Protein AF-G9NEL9-F1 (afdb_monomer_lite)

Organism: Hypocrea atroviridis (strain ATCC 20476 / IMI 206040) (NCBI:txid452589)

Foldseek 3Di:
DDDDPLLVPEDQPQPQQLPDDQDDDDLVLLVVLPPDDPDPLLSVLLVLLVQLCLQCRSRDDPVLSVVLVVCSSVSLSDADPVCLQAVCPRPLVVVCVRHNYLSSLSSSVSSHDPVSCCPHVVPDSVVVNCVRHVDPDRGRPNVSNVVVVVVVVVVVVVVVPPPPPDDDPPPDPDDDDDDDDDDDDDDDDDDDDDDDDDDDDDDPDDPPPDPVVVVVVVVVVVVVVVVVVVVVVVVVVVVVVVVVVVVVVVVVVVVVVVVVVVVVVVVVVVVVVVVPD

Structure (mmCIF, N/CA/C/O backbone):
data_AF-G9NEL9-F1
#
_entry.id   AF-G9NEL9-F1
#
loop_
_atom_site.group_PDB
_atom_site.id
_atom_site.type_symbol
_atom_site.label_atom_id
_atom_site.label_alt_id
_atom_site.label_comp_id
_atom_site.label_asym_id
_atom_site.label_entity_id
_atom_site.label_seq_id
_atom_site.pdbx_PDB_ins_code
_atom_site.Cartn_x
_atom_site.Cartn_y
_atom_site.Cartn_z
_atom_site.occupancy
_atom_site.B_iso_or_equiv
_atom_site.auth_seq_id
_atom_site.auth_comp_id
_atom_site.auth_asym_id
_atom_site.auth_atom_id
_atom_site.pdbx_PDB_model_num
ATOM 1 N N . MET A 1 1 ? 14.865 -26.862 7.547 1.00 40.75 1 MET A N 1
ATOM 2 C CA . MET A 1 1 ? 13.767 -26.702 8.525 1.00 40.75 1 MET A CA 1
ATOM 3 C C . MET A 1 1 ? 12.492 -26.420 7.748 1.00 40.75 1 MET A C 1
ATOM 5 O O . MET A 1 1 ? 12.567 -25.595 6.844 1.00 40.75 1 MET A O 1
ATOM 9 N N . PRO A 1 2 ? 11.377 -27.120 8.009 1.00 35.00 2 PRO A N 1
ATOM 10 C CA . PRO A 1 2 ? 10.112 -26.825 7.343 1.00 35.00 2 PRO A CA 1
ATOM 11 C C . PRO A 1 2 ? 9.584 -25.447 7.791 1.00 35.00 2 PRO A C 1
ATOM 13 O O . PRO A 1 2 ? 9.791 -25.080 8.951 1.00 35.00 2 PRO A O 1
ATOM 16 N N . PRO A 1 3 ? 8.935 -24.671 6.904 1.00 40.66 3 PRO A N 1
ATOM 17 C CA . PRO A 1 3 ? 8.349 -23.387 7.272 1.00 40.66 3 PRO A CA 1
ATOM 18 C C . PRO A 1 3 ? 7.250 -23.585 8.325 1.00 40.66 3 PRO A C 1
ATOM 20 O O . PRO A 1 3 ? 6.421 -24.489 8.222 1.00 40.66 3 PRO A O 1
ATOM 23 N N . SER A 1 4 ? 7.274 -22.746 9.363 1.00 42.91 4 SER A N 1
ATOM 24 C CA . SER A 1 4 ? 6.271 -22.720 10.432 1.00 42.91 4 SER A CA 1
ATOM 25 C C . SER A 1 4 ? 4.866 -22.529 9.849 1.00 42.91 4 SER A C 1
ATOM 27 O O . SER A 1 4 ? 4.658 -21.644 9.022 1.00 42.91 4 SER A O 1
ATOM 29 N N . MET A 1 5 ? 3.878 -23.302 10.315 1.00 41.16 5 MET A N 1
ATOM 30 C CA . MET A 1 5 ? 2.475 -23.185 9.879 1.00 41.16 5 MET A CA 1
ATOM 31 C C . MET A 1 5 ? 1.861 -21.790 10.108 1.00 41.16 5 MET A C 1
ATOM 33 O O . MET A 1 5 ? 0.860 -21.463 9.477 1.00 41.16 5 MET A O 1
ATOM 37 N N . SER A 1 6 ? 2.465 -20.936 10.942 1.00 47.00 6 SER A N 1
ATOM 38 C CA . SER A 1 6 ? 2.057 -19.530 11.089 1.00 47.00 6 SER A CA 1
ATOM 39 C C . SER A 1 6 ? 2.225 -18.705 9.804 1.00 47.00 6 SER A C 1
ATOM 41 O O . SER A 1 6 ? 1.555 -17.689 9.642 1.00 47.00 6 SER A O 1
ATOM 43 N N . MET A 1 7 ? 3.063 -19.154 8.866 1.00 47.22 7 MET A N 1
ATOM 44 C CA . MET A 1 7 ? 3.307 -18.479 7.589 1.00 47.22 7 MET A CA 1
ATOM 45 C C . MET A 1 7 ? 2.134 -18.623 6.599 1.00 47.22 7 MET A C 1
ATOM 47 O O . MET A 1 7 ? 2.006 -17.815 5.689 1.00 47.22 7 MET A O 1
ATOM 51 N N . LEU A 1 8 ? 1.248 -19.611 6.795 1.00 43.72 8 LEU A N 1
ATOM 52 C CA . LEU A 1 8 ? 0.112 -19.902 5.901 1.00 43.72 8 LEU A CA 1
ATOM 53 C C . LEU A 1 8 ? -1.121 -19.009 6.128 1.00 43.72 8 LEU A C 1
ATOM 55 O O . LEU A 1 8 ? -2.075 -19.089 5.359 1.00 43.72 8 LEU A O 1
ATOM 59 N N . MET A 1 9 ? -1.130 -18.187 7.182 1.00 45.19 9 MET A N 1
ATOM 60 C CA . MET A 1 9 ? -2.268 -17.319 7.536 1.00 45.19 9 MET A CA 1
ATOM 61 C C . MET A 1 9 ? -2.053 -15.850 7.158 1.00 45.19 9 MET A C 1
ATOM 63 O O . MET A 1 9 ? -2.999 -15.064 7.203 1.00 45.19 9 MET A O 1
ATOM 67 N N . ALA A 1 10 ? -0.832 -15.463 6.786 1.00 52.94 10 ALA A N 1
ATOM 68 C CA . ALA A 1 10 ? -0.577 -14.123 6.288 1.00 52.94 10 ALA A CA 1
ATOM 69 C C . ALA A 1 10 ? -1.134 -14.020 4.862 1.00 52.94 10 ALA A C 1
ATOM 71 O O . ALA A 1 10 ? -0.677 -14.709 3.951 1.00 52.94 10 ALA A O 1
ATOM 72 N N . SER A 1 11 ? -2.151 -13.176 4.680 1.00 57.22 11 SER A N 1
ATOM 73 C CA . SER A 1 11 ? -2.634 -12.791 3.353 1.00 57.22 11 SER A CA 1
ATOM 74 C C . SER A 1 11 ? -1.446 -12.331 2.508 1.00 57.22 11 SER A C 1
ATOM 76 O O . SER A 1 11 ? -0.699 -11.448 2.937 1.00 57.22 11 SER A O 1
ATOM 78 N N . VAL A 1 12 ? -1.279 -12.921 1.322 1.00 61.72 12 VAL A N 1
ATOM 79 C CA . VAL A 1 12 ? -0.261 -12.518 0.345 1.00 61.72 12 VAL A CA 1
ATOM 80 C C . VAL A 1 12 ? -0.603 -11.100 -0.122 1.00 61.72 12 VAL A C 1
ATOM 82 O O . VAL A 1 12 ? -1.416 -10.902 -1.020 1.00 61.72 12 VAL A O 1
ATOM 85 N N . ASN A 1 13 ? -0.038 -10.105 0.553 1.00 60.75 13 ASN A N 1
ATOM 86 C CA . ASN A 1 13 ? -0.025 -8.702 0.153 1.00 60.75 13 ASN A CA 1
ATOM 87 C C . ASN A 1 13 ? 1.392 -8.354 -0.304 1.00 60.75 13 ASN A C 1
ATOM 89 O O . ASN A 1 13 ? 2.320 -8.883 0.295 1.00 60.75 13 ASN A O 1
ATOM 93 N N . PRO A 1 14 ? 1.590 -7.483 -1.305 1.00 60.94 14 PRO A N 1
ATOM 94 C CA . PRO A 1 14 ? 0.631 -6.523 -1.849 1.00 60.94 14 PRO A CA 1
ATOM 95 C C . PRO A 1 14 ? -0.411 -7.159 -2.791 1.00 60.94 14 PRO A C 1
ATOM 97 O O . PRO A 1 14 ? -0.058 -7.728 -3.821 1.00 60.94 14 PRO A O 1
ATOM 100 N N . CYS A 1 15 ? -1.700 -7.062 -2.438 1.00 65.00 15 CYS A N 1
ATOM 101 C CA . CYS A 1 15 ? -2.825 -7.492 -3.271 1.00 65.00 15 CYS A CA 1
ATOM 102 C C . CYS A 1 15 ? -3.588 -6.244 -3.743 1.00 65.00 15 CYS A C 1
ATOM 104 O O . CYS A 1 15 ? -4.518 -5.792 -3.063 1.00 65.00 15 CYS A O 1
ATOM 106 N N . PRO A 1 16 ? -3.193 -5.638 -4.879 1.00 60.09 16 PRO A N 1
ATOM 107 C CA . PRO A 1 16 ? -3.860 -4.453 -5.391 1.00 60.09 16 PRO A CA 1
ATOM 108 C C . PRO A 1 16 ? -5.306 -4.795 -5.742 1.00 60.09 16 PRO A C 1
ATOM 110 O O . PRO A 1 16 ? -5.580 -5.506 -6.708 1.00 60.09 16 PRO A O 1
ATOM 113 N N . ASN A 1 17 ? -6.246 -4.265 -4.960 1.00 67.56 17 ASN A N 1
ATOM 114 C CA . ASN A 1 17 ? -7.666 -4.348 -5.258 1.00 67.56 17 ASN A CA 1
ATOM 115 C C . ASN A 1 17 ? -8.232 -2.928 -5.383 1.00 67.56 17 ASN A C 1
ATOM 117 O O . ASN A 1 17 ? -8.860 -2.420 -4.449 1.00 67.56 17 ASN A O 1
ATOM 121 N N . PRO A 1 18 ? -8.044 -2.283 -6.551 1.00 62.12 18 PRO A N 1
ATOM 122 C CA . PRO A 1 18 ? -8.442 -0.893 -6.771 1.00 62.12 18 PRO A CA 1
ATOM 123 C C . PRO A 1 18 ? -9.961 -0.671 -6.674 1.00 62.12 18 PRO A C 1
ATOM 125 O O . PRO A 1 18 ? -10.422 0.468 -6.682 1.00 62.12 18 PRO A O 1
ATOM 128 N N . HIS A 1 19 ? -10.755 -1.743 -6.592 1.00 71.19 19 HIS A N 1
ATOM 129 C CA . HIS A 1 19 ? -12.210 -1.680 -6.508 1.00 71.19 19 HIS A CA 1
ATOM 130 C C . HIS A 1 19 ? -12.741 -1.572 -5.075 1.00 71.19 19 HIS A C 1
ATOM 132 O O . HIS A 1 19 ? -13.921 -1.263 -4.899 1.00 71.19 19 HIS A O 1
ATOM 138 N N . ILE A 1 20 ? -11.914 -1.817 -4.054 1.00 78.56 20 ILE A N 1
ATOM 139 C CA . ILE A 1 20 ? -12.312 -1.615 -2.659 1.00 78.56 20 ILE A CA 1
ATOM 140 C C . ILE A 1 20 ? -12.007 -0.158 -2.294 1.00 78.56 20 ILE A C 1
ATOM 142 O O . ILE A 1 20 ? -10.834 0.206 -2.193 1.00 78.56 20 ILE A O 1
ATOM 146 N N . PRO A 1 21 ? -13.024 0.699 -2.086 1.00 84.31 21 PRO A N 1
ATOM 147 C CA . PRO A 1 21 ? -12.766 2.066 -1.663 1.00 84.31 21 PRO A CA 1
ATOM 148 C C . PRO A 1 21 ? -12.116 2.062 -0.271 1.00 84.31 21 PRO A C 1
ATOM 150 O O . PRO A 1 21 ? -12.528 1.258 0.573 1.00 84.31 21 PRO A O 1
ATOM 153 N N . PRO A 1 22 ? -11.153 2.961 0.001 1.00 89.94 22 PRO A N 1
ATOM 154 C CA . PRO A 1 22 ? -10.599 3.120 1.338 1.00 89.94 22 PRO A CA 1
ATOM 155 C C . PRO A 1 22 ? -11.709 3.375 2.362 1.00 89.94 22 PRO A C 1
ATOM 157 O O . PRO A 1 22 ? -12.574 4.234 2.152 1.00 89.94 22 PRO A O 1
ATOM 160 N N . ILE A 1 23 ? -11.684 2.661 3.489 1.00 91.94 23 ILE A N 1
ATOM 161 C CA . ILE A 1 23 ? -12.518 3.014 4.640 1.00 91.94 23 ILE A CA 1
ATOM 162 C C . ILE A 1 23 ? -12.116 4.425 5.077 1.00 91.94 23 ILE A C 1
ATOM 164 O O . ILE A 1 23 ? -10.945 4.690 5.351 1.00 91.94 23 ILE A O 1
ATOM 168 N N . ARG A 1 24 ? -13.085 5.342 5.116 1.00 89.81 24 ARG A N 1
ATOM 169 C CA . ARG A 1 24 ? -12.829 6.716 5.544 1.00 89.81 24 ARG A CA 1
ATOM 170 C C . ARG A 1 24 ? -12.452 6.730 7.018 1.00 89.81 24 ARG A C 1
ATOM 172 O O . ARG A 1 24 ? -13.156 6.154 7.845 1.00 89.81 24 ARG A O 1
ATOM 179 N N . PHE A 1 25 ? -11.342 7.388 7.306 1.00 86.50 25 PHE A N 1
ATOM 180 C CA . PHE A 1 25 ? -10.849 7.612 8.649 1.00 86.50 25 PHE A CA 1
ATOM 181 C C . PHE A 1 25 ? -10.154 8.970 8.651 1.00 86.50 25 PHE A C 1
ATOM 183 O O . PHE A 1 25 ? -9.260 9.206 7.832 1.00 86.50 25 PHE A O 1
ATOM 190 N N . GLU A 1 26 ? -10.630 9.886 9.485 1.00 86.12 26 GLU A N 1
ATOM 191 C CA . GLU A 1 26 ? -10.161 11.266 9.501 1.00 86.12 26 GLU A CA 1
ATOM 192 C C . GLU A 1 26 ? -9.182 11.499 10.647 1.00 86.12 26 GLU A C 1
ATOM 194 O O . GLU A 1 26 ? -9.130 10.761 11.629 1.00 86.12 26 GLU A O 1
ATOM 199 N N . PHE A 1 27 ? -8.386 12.560 10.536 1.00 82.88 27 PHE A N 1
ATOM 200 C CA . PHE A 1 27 ? -7.425 12.904 11.580 1.00 82.88 27 PHE A CA 1
ATOM 201 C C . PHE A 1 27 ? -8.112 13.208 12.921 1.00 82.88 27 PHE A C 1
ATOM 203 O O . PHE A 1 27 ? -7.615 12.822 13.977 1.00 82.88 27 PHE A O 1
ATOM 210 N N . CYS A 1 28 ? -9.304 13.811 12.877 1.00 82.12 28 CYS A N 1
ATOM 211 C CA . CYS A 1 28 ? -10.145 14.043 14.052 1.00 82.12 28 CYS A CA 1
ATOM 212 C C . CYS A 1 28 ? -10.475 12.743 14.808 1.00 82.12 28 CYS A C 1
ATOM 214 O O . CYS A 1 28 ? -10.531 12.751 16.037 1.00 82.12 28 CYS A O 1
ATOM 216 N N . ASP A 1 29 ? -10.628 11.622 14.095 1.00 78.38 29 ASP A N 1
ATOM 217 C CA . ASP A 1 29 ? -10.907 10.317 14.700 1.00 78.38 29 ASP A CA 1
ATOM 218 C C . ASP A 1 29 ? -9.688 9.751 15.442 1.00 78.38 29 ASP A C 1
ATOM 220 O O . ASP A 1 29 ? -9.847 9.015 16.417 1.00 78.38 29 ASP A O 1
ATOM 224 N N . VAL A 1 30 ? -8.470 10.096 15.004 1.00 77.06 30 VAL A N 1
ATOM 225 C CA . VAL A 1 30 ? -7.228 9.737 15.707 1.00 77.06 30 VAL A CA 1
ATOM 226 C C . VAL A 1 30 ? -7.161 10.489 17.035 1.00 77.06 30 VAL A C 1
ATOM 228 O O . VAL A 1 30 ? -7.005 9.875 18.092 1.00 77.06 30 VAL A O 1
ATOM 231 N N . LEU A 1 31 ? -7.351 11.811 16.987 1.00 75.62 31 LEU A N 1
ATOM 232 C CA . LEU A 1 31 ? -7.262 12.686 18.158 1.00 75.62 31 LEU A CA 1
ATOM 233 C C . LEU A 1 31 ? -8.301 12.340 19.231 1.00 75.62 31 LEU A C 1
ATOM 235 O O . LEU A 1 31 ? -7.994 12.396 20.417 1.00 75.62 31 LEU A O 1
ATOM 239 N N . ALA A 1 32 ? -9.503 11.912 18.834 1.00 68.62 32 ALA A N 1
ATOM 240 C CA . ALA A 1 32 ? -10.555 11.507 19.767 1.00 68.62 32 ALA A CA 1
ATOM 241 C C . ALA A 1 32 ? -10.188 10.278 20.624 1.00 68.62 32 ALA A C 1
ATOM 243 O O . ALA A 1 32 ? -10.769 10.072 21.689 1.00 68.62 32 ALA A O 1
ATOM 244 N N . THR A 1 33 ? -9.244 9.449 20.167 1.00 66.12 33 THR A N 1
ATOM 245 C CA . THR A 1 33 ? -8.828 8.220 20.868 1.00 66.12 33 THR A CA 1
ATOM 246 C C . THR A 1 33 ? -7.588 8.395 21.739 1.00 66.12 33 THR A C 1
ATOM 248 O O . THR A 1 33 ? -7.375 7.621 22.673 1.00 66.12 33 THR A O 1
ATOM 251 N N . SER A 1 34 ? -6.787 9.426 21.480 1.00 62.56 34 SER A N 1
ATOM 252 C CA . SER A 1 34 ? -5.561 9.703 22.221 1.00 62.56 34 SER A CA 1
ATOM 253 C C . SER A 1 34 ? -5.868 10.586 23.427 1.00 62.56 34 SER A C 1
ATOM 255 O O . SER A 1 34 ? -5.773 11.805 23.368 1.00 62.56 34 SER A O 1
ATOM 257 N N . SER A 1 35 ? -6.229 9.970 24.555 1.00 56.53 35 SER A N 1
ATOM 258 C CA . SER A 1 35 ? -6.515 10.693 25.803 1.00 56.53 35 SER A CA 1
ATOM 259 C C . SER A 1 35 ? -5.282 11.343 26.450 1.00 56.53 35 SER A C 1
ATOM 261 O O . SER A 1 35 ? -5.421 12.007 27.473 1.00 56.53 35 SER A O 1
ATOM 263 N N . VAL A 1 36 ? -4.073 11.121 25.920 1.00 55.22 36 VAL A N 1
ATOM 264 C CA . VAL A 1 36 ? -2.815 11.607 26.500 1.00 55.22 36 VAL A CA 1
ATOM 265 C C . VAL A 1 36 ? -1.773 11.847 25.399 1.00 55.22 36 VAL A C 1
ATOM 267 O O . VAL A 1 36 ? -1.566 10.980 24.556 1.00 55.22 36 VAL A O 1
ATOM 270 N N . GLN A 1 37 ? -1.068 12.979 25.528 1.00 55.19 37 GLN A N 1
ATOM 271 C CA . GLN A 1 37 ? 0.117 13.479 24.806 1.00 55.19 37 GLN A CA 1
ATOM 272 C C . GLN A 1 37 ? -0.147 14.558 23.744 1.00 55.19 37 GLN A C 1
ATOM 274 O O . GLN A 1 37 ? -0.034 14.327 22.545 1.00 55.19 37 GLN A O 1
ATOM 279 N N . ASP A 1 38 ? -0.341 15.787 24.241 1.00 55.84 38 ASP A N 1
ATOM 280 C CA . ASP A 1 38 ? -0.119 17.077 23.559 1.00 55.84 38 ASP A CA 1
ATOM 281 C C . ASP A 1 38 ? 1.356 17.279 23.129 1.00 55.84 38 ASP A C 1
ATOM 283 O O . ASP A 1 38 ? 1.935 18.354 23.296 1.00 55.84 38 ASP A O 1
ATOM 287 N N . SER A 1 39 ? 2.031 16.242 22.625 1.00 72.94 39 SER A N 1
ATOM 288 C CA . SER A 1 39 ? 3.358 16.406 22.037 1.00 72.94 39 SER A CA 1
ATOM 289 C C . SER A 1 39 ? 3.205 16.614 20.534 1.00 72.94 39 SER A C 1
ATOM 291 O O . SER A 1 39 ? 2.550 15.843 19.832 1.00 72.94 39 SER A O 1
ATOM 293 N N . GLN A 1 40 ? 3.834 17.670 20.020 1.00 83.06 40 GLN A N 1
ATOM 294 C CA . GLN A 1 40 ? 3.910 17.943 18.584 1.00 83.06 40 GLN A CA 1
ATOM 295 C C . GLN A 1 40 ? 4.410 16.715 17.798 1.00 83.06 40 GLN A C 1
ATOM 297 O O . GLN A 1 40 ? 3.957 16.454 16.686 1.00 83.06 40 GLN A O 1
ATOM 302 N N . GLU A 1 41 ? 5.306 15.928 18.397 1.00 84.25 41 GLU A N 1
ATOM 303 C CA . GLU A 1 41 ? 5.834 14.688 17.826 1.00 84.25 41 GLU A CA 1
ATOM 304 C C . GLU A 1 41 ? 4.758 13.612 17.639 1.00 84.25 41 GLU A C 1
ATOM 306 O O . GLU A 1 41 ? 4.719 12.971 16.589 1.00 84.25 41 GLU A O 1
ATOM 311 N N . HIS A 1 42 ? 3.852 13.444 18.606 1.00 84.94 42 HIS A N 1
ATOM 312 C CA . HIS A 1 42 ? 2.759 12.478 18.512 1.00 84.94 42 HIS A CA 1
ATOM 313 C C . HIS A 1 42 ? 1.794 12.840 17.374 1.00 84.94 42 HIS A C 1
ATOM 315 O O . HIS A 1 42 ? 1.401 11.975 16.592 1.00 84.94 42 HIS A O 1
ATOM 321 N N . THR A 1 43 ? 1.477 14.129 17.214 1.00 87.31 43 THR A N 1
ATOM 322 C CA . THR A 1 43 ? 0.675 14.640 16.088 1.00 87.31 43 THR A CA 1
ATOM 323 C C . THR A 1 43 ? 1.348 14.350 14.744 1.00 87.31 43 THR A C 1
ATOM 325 O O . THR A 1 43 ? 0.702 13.853 13.823 1.00 87.31 43 THR A O 1
ATOM 328 N N . ILE A 1 44 ? 2.661 14.581 14.636 1.00 89.50 44 ILE A N 1
ATOM 329 C CA . ILE A 1 44 ? 3.428 14.290 13.414 1.00 89.50 44 ILE A CA 1
ATOM 330 C C . ILE A 1 44 ? 3.402 12.787 13.092 1.00 89.50 44 ILE A C 1
ATOM 332 O O . ILE A 1 44 ? 3.226 12.406 11.933 1.00 89.50 44 ILE A O 1
ATOM 336 N N . GLN A 1 45 ? 3.556 11.923 14.096 1.00 90.25 45 GLN A N 1
ATOM 337 C CA . GLN A 1 45 ? 3.492 10.468 13.926 1.00 90.25 45 GLN A CA 1
ATOM 338 C C . GLN A 1 45 ? 2.090 10.016 13.495 1.00 90.25 45 GLN A C 1
ATOM 340 O O . GLN A 1 45 ? 1.954 9.263 12.531 1.00 90.25 45 GLN A O 1
ATOM 345 N N . ALA A 1 46 ? 1.039 10.543 14.126 1.00 91.19 46 ALA A N 1
ATOM 346 C CA . ALA A 1 46 ? -0.345 10.294 13.733 1.00 91.19 46 ALA A CA 1
ATOM 347 C C . ALA A 1 46 ? -0.598 10.675 12.264 1.00 91.19 46 ALA A C 1
ATOM 349 O O . ALA A 1 46 ? -1.168 9.889 11.502 1.00 91.19 46 ALA A O 1
ATOM 350 N N . GLU A 1 47 ? -0.132 11.854 11.839 1.00 91.88 47 GLU A N 1
ATOM 351 C CA . GLU A 1 47 ? -0.268 12.309 10.455 1.00 91.88 47 GLU A CA 1
ATOM 352 C C . GLU A 1 47 ? 0.465 11.393 9.475 1.00 91.88 47 GLU A C 1
ATOM 354 O O . GLU A 1 47 ? -0.095 11.026 8.441 1.00 91.88 47 GLU A O 1
ATOM 359 N N . ARG A 1 48 ? 1.704 10.995 9.789 1.00 93.12 48 ARG A N 1
ATOM 360 C CA . ARG A 1 48 ? 2.476 10.065 8.951 1.00 93.12 48 ARG A CA 1
ATOM 361 C C . ARG A 1 48 ? 1.757 8.727 8.801 1.00 93.12 48 ARG A C 1
ATOM 363 O O . ARG A 1 48 ? 1.656 8.213 7.689 1.00 93.12 48 ARG A O 1
ATOM 370 N N . ALA A 1 49 ? 1.203 8.195 9.890 1.00 95.12 49 ALA A N 1
ATOM 371 C CA . ALA A 1 49 ? 0.501 6.915 9.886 1.00 95.12 49 ALA A CA 1
ATOM 372 C C . ALA A 1 49 ? -0.778 6.995 9.049 1.00 95.12 49 ALA A C 1
ATOM 374 O O . ALA A 1 49 ? -1.077 6.071 8.289 1.00 95.12 49 ALA A O 1
ATOM 375 N N . LEU A 1 50 ? -1.508 8.108 9.159 1.00 94.62 50 LEU A N 1
ATOM 376 C CA . LEU A 1 50 ? -2.706 8.360 8.370 1.00 94.62 50 LEU A CA 1
ATOM 377 C C . LEU A 1 50 ? -2.379 8.533 6.881 1.00 94.62 50 LEU A C 1
ATOM 379 O O . LEU A 1 50 ? -3.053 7.947 6.038 1.00 94.62 50 LEU A O 1
ATOM 383 N N . ARG A 1 51 ? -1.328 9.284 6.532 1.00 93.88 51 ARG A N 1
ATOM 384 C CA . ARG A 1 51 ? -0.887 9.430 5.133 1.00 93.88 51 ARG A CA 1
ATOM 385 C C . ARG A 1 51 ? -0.473 8.089 4.532 1.00 93.88 51 ARG A C 1
ATOM 387 O O . ARG A 1 51 ? -0.859 7.792 3.408 1.00 93.88 51 ARG A O 1
ATOM 394 N N . ALA A 1 52 ? 0.242 7.256 5.287 1.00 94.81 52 ALA A N 1
ATOM 395 C CA . ALA A 1 52 ? 0.631 5.924 4.832 1.00 94.81 52 ALA A CA 1
ATOM 396 C C . ALA A 1 52 ? -0.569 4.988 4.618 1.00 94.81 52 ALA A C 1
ATOM 398 O O . ALA A 1 52 ? -0.570 4.220 3.657 1.00 94.81 52 ALA A O 1
ATOM 399 N N . TYR A 1 53 ? -1.614 5.092 5.449 1.00 95.44 53 TYR A N 1
ATOM 400 C CA . TYR A 1 53 ? -2.878 4.394 5.206 1.00 95.44 53 TYR A CA 1
ATOM 401 C C . TYR A 1 53 ? -3.469 4.786 3.854 1.00 95.44 53 TYR A C 1
ATOM 403 O O . TYR A 1 53 ? -3.732 3.917 3.027 1.00 95.44 53 TYR A O 1
ATOM 411 N N . TRP A 1 54 ? -3.638 6.087 3.609 1.00 93.44 54 TRP A N 1
ATOM 412 C CA . TRP A 1 54 ? -4.198 6.585 2.353 1.00 93.44 54 TRP A CA 1
ATOM 413 C C . TRP A 1 54 ? -3.366 6.144 1.144 1.00 93.44 54 TRP A C 1
ATOM 415 O O . TRP A 1 54 ? -3.916 5.581 0.199 1.00 93.44 54 TRP A O 1
ATOM 425 N N . ALA A 1 55 ? -2.040 6.254 1.238 1.00 91.75 55 ALA A N 1
ATOM 426 C CA . ALA A 1 55 ? -1.116 5.819 0.196 1.00 91.75 55 ALA A CA 1
ATOM 427 C C . ALA A 1 55 ? -1.233 4.324 -0.150 1.00 91.75 55 ALA A C 1
ATOM 429 O O . ALA A 1 55 ? -0.950 3.936 -1.281 1.00 91.75 55 ALA A O 1
ATOM 430 N N . GLN A 1 56 ? -1.648 3.473 0.794 1.00 92.94 56 GLN A N 1
ATOM 431 C CA . GLN A 1 56 ? -1.676 2.016 0.622 1.00 92.94 56 GLN A CA 1
ATOM 432 C C . GLN A 1 56 ? -3.070 1.390 0.642 1.00 92.94 56 GLN A C 1
ATOM 434 O O . GLN A 1 56 ? -3.190 0.198 0.370 1.00 92.94 56 GLN A O 1
ATOM 439 N N . ALA A 1 57 ? -4.134 2.147 0.906 1.00 91.31 57 ALA A N 1
ATOM 440 C CA . ALA A 1 57 ? -5.474 1.588 1.072 1.00 91.31 57 ALA A CA 1
ATOM 441 C C . ALA A 1 57 ? -5.971 0.821 -0.171 1.00 91.31 57 ALA A C 1
ATOM 443 O O . ALA A 1 57 ? -6.655 -0.192 -0.030 1.00 91.31 57 ALA A O 1
ATOM 444 N N . ALA A 1 58 ? -5.580 1.245 -1.379 1.00 86.50 58 ALA A N 1
ATOM 445 C CA . ALA A 1 58 ? -5.894 0.544 -2.635 1.00 86.50 58 ALA A CA 1
ATOM 446 C C . ALA A 1 58 ? -5.168 -0.810 -2.798 1.00 86.50 58 ALA A C 1
ATOM 448 O O . ALA A 1 58 ? -5.529 -1.620 -3.652 1.00 86.50 58 ALA A O 1
ATOM 449 N N . ASN A 1 59 ? -4.141 -1.048 -1.987 1.00 87.75 59 ASN A N 1
ATOM 450 C CA . ASN A 1 59 ? -3.312 -2.251 -1.960 1.00 87.75 59 ASN A CA 1
ATOM 451 C C . ASN A 1 59 ? -3.529 -3.082 -0.687 1.00 87.75 59 ASN A C 1
ATOM 453 O O . ASN A 1 59 ? -2.692 -3.888 -0.291 1.00 87.75 59 ASN A O 1
ATOM 457 N N . MET A 1 60 ? -4.656 -2.844 -0.023 1.00 89.75 60 MET A N 1
ATOM 458 C CA . MET A 1 60 ? -5.078 -3.533 1.183 1.00 89.75 60 MET A CA 1
ATOM 459 C C . MET A 1 60 ? -6.419 -4.208 0.927 1.00 89.75 60 MET A C 1
ATOM 461 O O . MET A 1 60 ? -7.330 -3.615 0.340 1.00 89.75 60 MET A O 1
ATOM 465 N N . THR A 1 61 ? -6.582 -5.433 1.426 1.00 89.69 61 THR A N 1
ATOM 466 C CA . THR A 1 61 ? -7.914 -6.034 1.504 1.00 89.69 61 THR A CA 1
ATOM 467 C C . THR A 1 61 ? -8.783 -5.260 2.500 1.00 89.69 61 THR A C 1
ATOM 469 O O . THR A 1 61 ? -8.302 -4.470 3.315 1.00 89.69 61 THR A O 1
ATOM 472 N N . LYS A 1 62 ? -10.096 -5.512 2.505 1.00 89.12 62 LYS A N 1
ATOM 473 C CA . LYS A 1 62 ? -10.990 -4.898 3.500 1.00 89.12 62 LYS A CA 1
ATOM 474 C C . LYS A 1 62 ? -10.591 -5.247 4.943 1.00 89.12 62 LYS A C 1
ATOM 476 O O . LYS A 1 62 ? -10.746 -4.409 5.826 1.00 89.12 62 LYS A O 1
ATOM 481 N N . ILE A 1 63 ? -10.077 -6.459 5.169 1.00 91.31 63 ILE A N 1
ATOM 482 C CA . ILE A 1 63 ? -9.602 -6.915 6.484 1.00 91.31 63 ILE A CA 1
ATOM 483 C C . ILE A 1 63 ? -8.341 -6.140 6.876 1.00 91.31 63 ILE A C 1
ATOM 485 O O . ILE A 1 63 ? -8.253 -5.650 7.998 1.00 91.31 63 ILE A O 1
ATOM 489 N N . ASP A 1 64 ? -7.418 -5.942 5.933 1.00 93.12 64 ASP A N 1
ATOM 490 C CA . ASP A 1 64 ? -6.203 -5.156 6.161 1.00 93.12 64 ASP A CA 1
ATOM 491 C C . ASP A 1 64 ? -6.525 -3.692 6.492 1.00 93.12 64 ASP A C 1
ATOM 493 O O . ASP A 1 64 ? -5.988 -3.142 7.452 1.00 93.12 64 ASP A O 1
ATOM 497 N N . GLN A 1 65 ? -7.452 -3.063 5.757 1.00 93.75 65 GLN A N 1
ATOM 498 C CA . GLN A 1 65 ? -7.888 -1.692 6.054 1.00 93.75 65 GLN A CA 1
ATOM 499 C C . GLN A 1 65 ? -8.507 -1.591 7.460 1.00 93.75 65 GLN A C 1
ATOM 501 O O . GLN A 1 65 ? -8.227 -0.648 8.202 1.00 93.75 65 GLN A O 1
ATOM 506 N N . GLN A 1 66 ? -9.321 -2.578 7.859 1.00 94.94 66 GLN A N 1
ATOM 507 C CA . GLN A 1 66 ? -9.892 -2.648 9.209 1.00 94.94 66 GLN A CA 1
ATOM 508 C C . GLN A 1 66 ? -8.814 -2.825 10.282 1.00 94.94 66 GLN A C 1
ATOM 510 O O . GLN A 1 66 ? -8.884 -2.175 11.329 1.00 94.94 66 GLN A O 1
ATOM 515 N N . GLU A 1 67 ? -7.812 -3.670 10.033 1.00 95.31 67 GLU A N 1
ATOM 516 C CA . GLU A 1 67 ? -6.682 -3.840 10.941 1.00 95.31 67 GLU A CA 1
ATOM 517 C C . GLU A 1 67 ? -5.878 -2.541 11.069 1.00 95.31 67 GLU A C 1
ATOM 519 O O . GLU A 1 67 ? -5.608 -2.116 12.191 1.00 95.31 67 GLU A O 1
ATOM 524 N N . TYR A 1 68 ? -5.570 -1.861 9.961 1.00 96.38 68 TYR A N 1
ATOM 525 C CA . TYR A 1 68 ? -4.843 -0.591 9.984 1.00 96.38 68 TYR A CA 1
ATOM 526 C C . TYR A 1 68 ? -5.583 0.473 10.803 1.00 96.38 68 TYR A C 1
ATOM 528 O O . TYR A 1 68 ? -4.999 1.129 11.665 1.00 96.38 68 TYR A O 1
ATOM 536 N N . ILE A 1 69 ? -6.894 0.613 10.593 1.00 95.50 69 ILE A N 1
ATOM 537 C CA . ILE A 1 69 ? -7.720 1.557 11.357 1.00 95.50 69 ILE A CA 1
ATOM 538 C C . ILE A 1 69 ? -7.743 1.191 12.843 1.00 95.50 69 ILE A C 1
ATOM 540 O O . ILE A 1 69 ? -7.691 2.074 13.700 1.00 95.50 69 ILE A O 1
ATOM 544 N N . ARG A 1 70 ? -7.783 -0.103 13.182 1.00 95.56 70 ARG A N 1
ATOM 545 C CA . ARG A 1 70 ? -7.674 -0.557 14.575 1.00 95.56 70 ARG A CA 1
ATOM 546 C C . ARG A 1 70 ? -6.328 -0.158 15.191 1.00 95.56 70 ARG A C 1
ATOM 548 O O . ARG A 1 70 ? -6.306 0.237 16.354 1.00 95.56 70 ARG A O 1
ATOM 555 N N . LEU A 1 71 ? -5.230 -0.241 14.436 1.00 95.62 71 LEU A N 1
ATOM 556 C CA . LEU A 1 71 ? -3.906 0.208 14.881 1.00 95.62 71 LEU A CA 1
ATOM 557 C C . LEU A 1 71 ? -3.865 1.728 15.106 1.00 95.62 71 LEU A C 1
ATOM 559 O O . LEU A 1 71 ? -3.354 2.169 16.136 1.00 95.62 71 LEU A O 1
ATOM 563 N N . LEU A 1 72 ? -4.466 2.518 14.206 1.00 94.62 72 LEU A N 1
ATOM 564 C CA . LEU A 1 72 ? -4.587 3.974 14.367 1.00 94.62 72 LEU A CA 1
ATOM 565 C C . LEU A 1 72 ? -5.355 4.328 15.646 1.00 94.62 72 LEU A C 1
ATOM 567 O O . LEU A 1 72 ? -4.851 5.085 16.467 1.00 94.62 72 LEU A O 1
ATOM 571 N N . LYS A 1 73 ? -6.521 3.711 15.871 1.00 92.31 73 LYS A N 1
ATOM 572 C CA . LYS A 1 73 ? -7.334 3.925 17.084 1.00 92.31 73 LYS A CA 1
ATOM 573 C C . LYS A 1 73 ? -6.637 3.498 18.380 1.00 92.31 73 LYS A C 1
ATOM 575 O O . LYS A 1 73 ? -6.962 4.010 19.443 1.00 92.31 73 LYS A O 1
ATOM 580 N N . LYS A 1 74 ? -5.715 2.531 18.315 1.00 91.88 74 LYS A N 1
ATOM 581 C CA . LYS A 1 74 ? -4.918 2.082 19.470 1.00 91.88 74 LYS A CA 1
ATOM 582 C C . LYS A 1 74 ? -3.744 3.029 19.767 1.00 91.88 74 LYS A C 1
ATOM 584 O O . LYS A 1 74 ? -3.095 2.866 20.795 1.00 91.88 74 LYS A O 1
ATOM 589 N N . GLY A 1 75 ? -3.431 3.975 18.879 1.00 91.06 75 GLY A N 1
ATOM 590 C CA . GLY A 1 75 ? -2.223 4.790 19.002 1.00 91.06 75 GLY A CA 1
ATOM 591 C C . GLY A 1 75 ? -0.943 4.003 18.707 1.00 91.06 75 GLY A C 1
ATOM 592 O O . GLY A 1 75 ? 0.123 4.350 19.201 1.00 91.06 75 GLY A O 1
ATOM 593 N N . SER A 1 76 ? -1.016 2.923 17.917 1.00 93.62 76 SER A N 1
ATOM 594 C CA . SER A 1 76 ? 0.151 2.076 17.612 1.00 93.62 76 SER A CA 1
ATOM 595 C C . SER A 1 76 ? 1.233 2.769 16.778 1.00 93.62 76 SER A C 1
ATOM 597 O O . SER A 1 76 ? 2.287 2.185 16.570 1.00 93.62 76 SER A O 1
ATOM 599 N N . PHE A 1 77 ? 0.978 3.989 16.311 1.00 92.62 77 PHE A N 1
ATOM 600 C CA . PHE A 1 77 ? 1.944 4.855 15.641 1.00 92.62 77 PHE A CA 1
ATOM 601 C C . PHE A 1 77 ? 2.867 5.602 16.620 1.00 92.62 77 PHE A C 1
ATOM 603 O O . PHE A 1 77 ? 3.860 6.181 16.196 1.00 92.62 77 PHE A O 1
ATOM 610 N N . ALA A 1 78 ? 2.548 5.624 17.918 1.00 91.31 78 ALA A N 1
ATOM 611 C CA . ALA A 1 78 ? 3.369 6.308 18.906 1.00 91.31 78 ALA A CA 1
ATOM 612 C C . ALA A 1 78 ? 4.729 5.611 19.043 1.00 91.31 78 ALA A C 1
ATOM 614 O O . ALA A 1 78 ? 4.782 4.431 19.393 1.00 91.31 78 ALA A O 1
ATOM 615 N N . VAL A 1 79 ? 5.819 6.349 18.809 1.00 90.50 79 VAL A N 1
ATOM 616 C CA . VAL A 1 79 ? 7.190 5.823 18.890 1.00 90.50 79 VAL A CA 1
ATOM 617 C C . VAL A 1 79 ? 7.746 6.011 20.308 1.00 90.50 79 VAL A C 1
ATOM 619 O O . VAL A 1 79 ? 7.951 7.150 20.738 1.00 90.50 79 VAL A O 1
ATOM 622 N N . PRO A 1 80 ? 8.037 4.926 21.051 1.00 89.69 80 PRO A N 1
ATOM 623 C CA . PRO A 1 80 ? 8.713 5.013 22.344 1.00 89.69 80 PRO A CA 1
ATOM 624 C C . PRO A 1 80 ? 10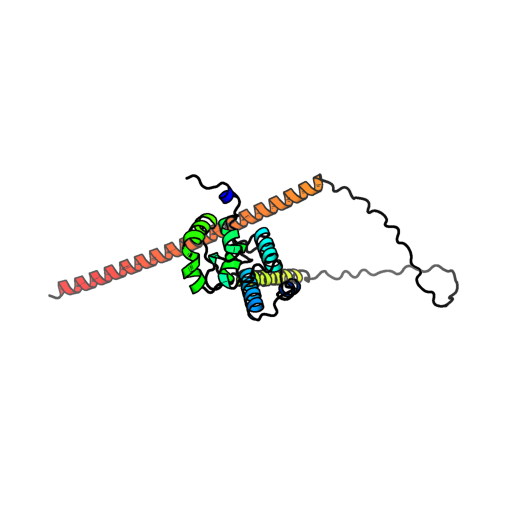.104 5.656 22.236 1.00 89.69 80 PRO A C 1
ATOM 626 O O . PRO A 1 80 ? 10.793 5.488 21.232 1.00 89.69 80 PRO A O 1
ATOM 629 N N . LYS A 1 81 ? 10.566 6.343 23.291 1.00 88.06 81 LYS A N 1
ATOM 630 C CA . LYS A 1 81 ? 11.869 7.046 23.295 1.00 88.06 81 LYS A CA 1
ATOM 631 C C . LYS A 1 81 ? 13.051 6.140 22.943 1.00 88.06 81 LYS A C 1
ATOM 633 O O . LYS A 1 81 ? 13.962 6.546 22.231 1.00 88.06 81 LYS A O 1
ATOM 638 N N . ASP A 1 82 ? 13.043 4.915 23.450 1.00 87.94 82 ASP A N 1
ATOM 639 C CA . ASP A 1 82 ? 14.051 3.896 23.171 1.00 87.94 82 ASP A CA 1
ATOM 640 C C . ASP A 1 82 ? 13.956 3.350 21.741 1.00 87.94 82 ASP A C 1
ATOM 642 O O . ASP A 1 82 ? 14.976 2.955 21.171 1.0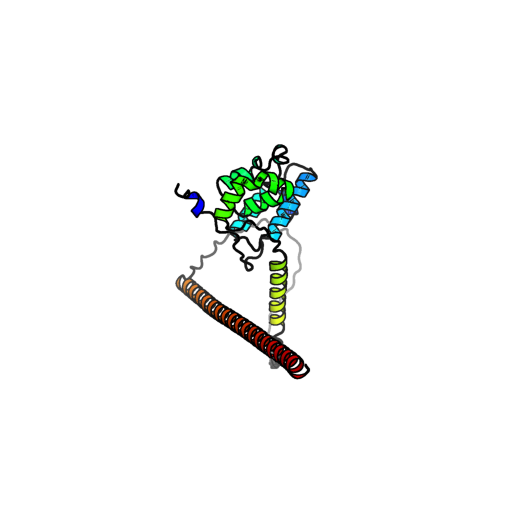0 87.94 82 ASP A O 1
ATOM 646 N N . ALA A 1 83 ? 12.763 3.393 21.147 1.00 88.88 83 ALA A N 1
ATOM 647 C CA . ALA A 1 83 ? 12.517 2.975 19.779 1.00 88.88 83 ALA A CA 1
ATOM 648 C C . ALA A 1 83 ? 12.860 4.043 18.730 1.00 88.88 83 ALA A C 1
ATOM 650 O O . ALA A 1 83 ? 12.942 3.691 17.559 1.00 88.88 83 ALA A O 1
ATOM 651 N N . ILE A 1 84 ? 13.085 5.310 19.118 1.00 85.62 84 ILE A N 1
ATOM 652 C CA . ILE A 1 84 ? 13.542 6.382 18.207 1.00 85.62 84 ILE A CA 1
ATOM 653 C C . ILE A 1 84 ? 14.880 5.997 17.577 1.00 85.62 84 ILE A C 1
ATOM 655 O O . ILE A 1 84 ? 15.053 6.078 16.366 1.00 85.62 84 ILE A O 1
ATOM 659 N N . ALA A 1 85 ? 15.827 5.566 18.413 1.00 82.62 85 ALA A N 1
ATOM 660 C CA . ALA A 1 85 ? 17.124 5.113 17.943 1.00 82.62 85 ALA A CA 1
ATOM 661 C C . ALA A 1 85 ? 17.050 3.674 17.426 1.00 82.62 85 ALA A C 1
ATOM 663 O O . ALA A 1 85 ? 17.732 3.336 16.470 1.00 82.62 85 ALA A O 1
ATOM 664 N N . ASP A 1 86 ? 16.271 2.798 18.051 1.00 86.25 86 ASP A N 1
ATOM 665 C CA . ASP A 1 86 ? 16.256 1.377 17.710 1.00 86.25 86 ASP A CA 1
ATOM 666 C C . ASP A 1 86 ? 14.838 0.899 17.379 1.00 86.25 86 ASP A C 1
ATOM 668 O O . ASP A 1 86 ? 14.098 0.492 18.280 1.00 86.25 86 ASP A O 1
ATOM 672 N N . PRO A 1 87 ? 14.454 0.895 16.091 1.00 88.19 87 PRO A N 1
ATOM 673 C CA . PRO A 1 87 ? 13.119 0.484 15.680 1.00 88.19 87 PRO A CA 1
ATOM 674 C C . PRO A 1 87 ? 12.724 -0.938 16.099 1.00 88.19 87 PRO A C 1
ATOM 676 O O . PRO A 1 87 ? 11.534 -1.245 16.160 1.00 88.19 87 PRO A O 1
ATOM 679 N N . SER A 1 88 ? 13.690 -1.808 16.427 1.00 88.25 88 SER A N 1
ATOM 680 C CA . SER A 1 88 ? 13.404 -3.159 16.926 1.00 88.25 88 SER A CA 1
ATOM 681 C C . SER A 1 88 ? 12.697 -3.165 18.287 1.00 88.25 88 SER A C 1
ATOM 683 O O . SER A 1 88 ? 12.009 -4.126 18.632 1.00 88.25 88 SER A O 1
ATOM 685 N N . LYS A 1 89 ? 12.800 -2.064 19.043 1.00 90.25 89 LYS A N 1
ATOM 686 C CA . LYS A 1 89 ? 12.102 -1.868 20.321 1.00 90.25 89 LYS A CA 1
ATOM 687 C C . LYS A 1 89 ? 10.654 -1.416 20.151 1.00 90.25 89 LYS A C 1
ATOM 689 O O . LYS A 1 89 ? 9.901 -1.389 21.123 1.00 90.25 89 LYS A O 1
ATOM 694 N N . HIS A 1 90 ? 10.233 -1.080 18.932 1.00 91.88 90 HIS A N 1
ATOM 695 C CA . HIS A 1 90 ? 8.851 -0.719 18.660 1.00 91.88 90 HIS A CA 1
ATOM 696 C C . HIS A 1 90 ? 7.931 -1.938 18.830 1.00 91.88 90 HIS A C 1
ATOM 698 O O . HIS A 1 90 ? 8.220 -3.029 18.340 1.00 91.88 90 HIS A O 1
ATOM 704 N N . SER A 1 91 ? 6.771 -1.765 19.469 1.00 92.88 91 SER A N 1
ATOM 705 C CA . SER A 1 91 ? 5.815 -2.863 19.706 1.00 92.88 91 SER A CA 1
ATOM 706 C C . SER A 1 91 ? 5.407 -3.576 18.409 1.00 92.88 91 SER A C 1
ATOM 708 O O . SER A 1 91 ? 5.459 -4.802 18.332 1.00 92.88 91 SER A O 1
ATOM 710 N N . LEU A 1 92 ? 5.103 -2.804 17.358 1.00 93.50 92 LEU A N 1
ATOM 711 C CA . LEU A 1 92 ? 4.808 -3.325 16.018 1.00 93.50 92 LEU A CA 1
ATOM 712 C C . LEU A 1 92 ? 5.926 -4.188 15.414 1.00 93.50 92 LEU A C 1
ATOM 714 O O . LEU A 1 92 ? 5.607 -5.117 14.681 1.00 93.50 92 LEU A O 1
ATOM 718 N N . TYR A 1 93 ? 7.204 -3.933 15.719 1.00 92.31 93 TYR A N 1
ATOM 719 C CA . TYR A 1 93 ? 8.306 -4.772 15.234 1.00 92.31 93 TYR A CA 1
ATOM 720 C C . TYR A 1 93 ? 8.192 -6.195 15.797 1.00 92.31 93 TYR A C 1
ATOM 722 O O . TYR A 1 93 ? 8.259 -7.178 15.059 1.00 92.31 93 TYR A O 1
ATOM 730 N N . ASN A 1 94 ? 7.943 -6.304 17.104 1.00 89.12 94 ASN A N 1
ATOM 731 C CA . ASN A 1 94 ? 7.744 -7.589 17.775 1.00 89.12 94 ASN A CA 1
ATOM 732 C C . ASN A 1 94 ? 6.443 -8.270 17.333 1.00 89.12 94 ASN A C 1
ATOM 734 O O . ASN A 1 94 ? 6.402 -9.482 17.146 1.00 89.12 94 ASN A O 1
ATOM 738 N N . GLU A 1 95 ? 5.372 -7.505 17.115 1.00 91.94 95 GLU A N 1
ATOM 739 C CA . GLU A 1 95 ? 4.132 -8.065 16.575 1.00 91.94 95 GLU A CA 1
ATOM 740 C C . GLU A 1 95 ? 4.310 -8.589 15.140 1.00 91.94 95 GLU A C 1
ATOM 742 O O . GLU A 1 95 ? 3.707 -9.606 14.796 1.00 91.94 95 GLU A O 1
ATOM 747 N N . LEU A 1 96 ? 5.127 -7.925 14.315 1.00 90.94 96 LEU A N 1
ATOM 748 C CA . LEU A 1 96 ? 5.435 -8.334 12.941 1.00 90.94 96 LEU A CA 1
ATOM 749 C C . LEU A 1 96 ? 6.297 -9.589 12.871 1.00 90.94 96 LEU A C 1
ATOM 751 O O . LEU A 1 96 ? 6.092 -10.404 11.977 1.00 90.94 96 LEU A O 1
ATOM 755 N N . SER A 1 97 ? 7.247 -9.756 13.793 1.00 88.38 97 SER A N 1
ATOM 756 C CA . SER A 1 97 ? 8.099 -10.948 13.820 1.00 88.38 97 SER A CA 1
ATOM 757 C C . SER A 1 97 ? 7.326 -12.216 14.204 1.00 88.38 97 SER A C 1
ATOM 759 O O . SER A 1 97 ? 7.691 -13.306 13.769 1.00 88.38 97 SER A O 1
ATOM 761 N N . ILE A 1 98 ? 6.240 -12.075 14.976 1.00 89.75 98 ILE A N 1
ATOM 762 C CA . ILE A 1 98 ? 5.377 -13.184 15.409 1.00 89.75 98 ILE A CA 1
ATOM 763 C C . ILE A 1 98 ? 4.232 -13.426 14.418 1.00 89.75 98 ILE A C 1
ATOM 765 O O . ILE A 1 98 ? 3.965 -14.567 14.042 1.00 89.75 98 ILE A O 1
ATOM 769 N N . ASN A 1 99 ? 3.529 -12.361 14.025 1.00 90.50 99 ASN A N 1
ATOM 770 C CA . ASN A 1 99 ? 2.364 -12.420 13.147 1.00 90.50 99 ASN A CA 1
ATOM 771 C C . ASN A 1 99 ? 2.444 -11.313 12.077 1.00 90.50 99 ASN A C 1
ATOM 773 O O . ASN A 1 99 ? 1.899 -10.211 12.289 1.00 90.50 99 ASN A O 1
ATOM 777 N N . PRO A 1 100 ? 3.131 -11.603 10.953 1.00 91.12 100 PRO A N 1
ATOM 778 C CA . PRO A 1 100 ? 3.278 -10.694 9.827 1.00 91.12 100 PRO A CA 1
ATOM 779 C C . PRO A 1 100 ? 1.924 -10.212 9.308 1.00 91.12 100 PRO A C 1
ATOM 781 O O . PRO A 1 100 ? 1.053 -11.001 8.955 1.00 91.12 100 PRO A O 1
ATOM 784 N N . SER A 1 101 ? 1.763 -8.896 9.231 1.00 92.81 101 SER A N 1
ATOM 785 C CA . SER A 1 101 ? 0.587 -8.249 8.652 1.00 92.81 101 SER A CA 1
ATOM 786 C C . SER A 1 101 ? 1.045 -7.031 7.860 1.00 92.81 101 SER A C 1
ATOM 788 O O . SER A 1 101 ? 1.873 -6.245 8.334 1.00 92.81 101 SER A O 1
ATOM 790 N N . TRP A 1 102 ? 0.521 -6.888 6.643 1.00 92.88 102 TRP A N 1
ATOM 791 C CA . TRP A 1 102 ? 0.865 -5.775 5.762 1.00 92.88 102 TRP A CA 1
ATOM 792 C C . TRP A 1 102 ? 0.539 -4.416 6.404 1.00 92.88 102 TRP A C 1
ATOM 794 O O . TRP A 1 102 ? 1.432 -3.570 6.461 1.00 92.88 102 TRP A O 1
ATOM 804 N N . PRO A 1 103 ? -0.651 -4.211 7.009 1.00 95.06 103 PRO A N 1
ATOM 805 C CA . PRO A 1 103 ? -0.941 -3.025 7.811 1.00 95.06 103 PRO A CA 1
ATOM 806 C C . PRO A 1 103 ? 0.109 -2.660 8.859 1.00 95.06 103 PRO A C 1
ATOM 808 O O . PRO A 1 103 ? 0.499 -1.495 8.955 1.00 95.06 103 PRO A O 1
ATOM 811 N N . LYS A 1 104 ? 0.593 -3.642 9.630 1.00 95.19 104 LYS A N 1
ATOM 812 C CA . LYS A 1 104 ? 1.613 -3.398 10.659 1.00 95.19 104 LYS A CA 1
ATOM 813 C C . LYS A 1 104 ? 2.937 -2.965 10.035 1.00 95.19 104 LYS A C 1
ATOM 815 O O . LYS A 1 104 ? 3.579 -2.063 10.566 1.00 95.19 104 LYS A O 1
ATOM 820 N N . TYR A 1 105 ? 3.329 -3.581 8.916 1.00 93.88 105 TYR A N 1
ATOM 821 C CA . TYR A 1 105 ? 4.556 -3.231 8.195 1.00 93.88 105 TYR A CA 1
ATOM 822 C C . TYR A 1 105 ? 4.482 -1.811 7.634 1.00 93.88 105 TYR A C 1
ATOM 824 O O . TYR A 1 105 ? 5.382 -1.012 7.882 1.00 93.88 105 TYR A O 1
ATOM 832 N N . VAL A 1 106 ? 3.384 -1.474 6.948 1.00 94.56 106 VAL A N 1
ATOM 833 C CA . VAL A 1 106 ? 3.161 -0.135 6.384 1.00 94.56 106 VAL A CA 1
ATOM 834 C C . VAL A 1 106 ? 3.182 0.929 7.483 1.00 94.56 106 VAL A C 1
ATOM 836 O O . VAL A 1 106 ? 3.868 1.938 7.332 1.00 94.56 106 VAL A O 1
ATOM 839 N N . MET A 1 107 ? 2.492 0.694 8.606 1.00 96.00 107 MET A N 1
ATOM 840 C CA . MET A 1 107 ? 2.491 1.637 9.727 1.00 96.00 107 MET A CA 1
ATOM 841 C C . MET A 1 107 ? 3.883 1.791 10.341 1.00 96.00 107 MET A C 1
ATOM 843 O O . MET A 1 107 ? 4.326 2.919 10.537 1.00 96.00 107 MET A O 1
ATOM 847 N N . LEU A 1 108 ? 4.589 0.685 10.606 1.00 93.94 108 LEU A N 1
ATOM 848 C CA . LEU A 1 108 ? 5.940 0.727 11.166 1.00 93.94 108 LEU A CA 1
ATOM 849 C C . LEU A 1 108 ? 6.884 1.516 10.249 1.00 93.94 108 LEU A C 1
ATOM 851 O O . LEU A 1 108 ? 7.577 2.415 10.714 1.00 93.94 108 LEU A O 1
ATOM 855 N N . LYS A 1 109 ? 6.867 1.235 8.943 1.00 92.31 109 LYS A N 1
ATOM 856 C CA . LYS A 1 109 ? 7.699 1.929 7.952 1.00 92.31 109 LYS A CA 1
ATOM 857 C C . LYS A 1 109 ? 7.388 3.418 7.841 1.00 92.31 109 LYS A C 1
ATOM 859 O O . LYS A 1 109 ? 8.297 4.203 7.620 1.00 92.31 109 LYS A O 1
ATOM 864 N N . ALA A 1 110 ? 6.140 3.824 8.056 1.00 93.50 110 ALA A N 1
ATOM 865 C CA . ALA A 1 110 ? 5.753 5.231 8.026 1.00 93.50 110 ALA A CA 1
ATOM 866 C C . ALA A 1 110 ? 6.284 6.054 9.213 1.00 93.50 110 ALA A C 1
ATOM 868 O O . ALA A 1 110 ? 6.367 7.281 9.117 1.00 93.50 110 ALA A O 1
ATOM 869 N N . MET A 1 111 ? 6.584 5.414 10.351 1.00 90.88 111 MET A N 1
ATOM 870 C CA . MET A 1 111 ? 6.993 6.119 11.576 1.00 90.88 111 MET A CA 1
ATOM 871 C C . MET A 1 111 ? 8.453 6.546 11.563 1.00 90.88 111 MET A C 1
ATOM 873 O O . MET A 1 111 ? 8.799 7.583 12.135 1.00 90.88 111 MET A O 1
ATOM 877 N N . TYR A 1 112 ? 9.289 5.775 10.882 1.00 88.44 112 TYR A N 1
ATOM 878 C CA . TYR A 1 112 ? 10.723 5.994 10.812 1.00 88.44 112 TYR A CA 1
ATOM 879 C C . TYR A 1 112 ? 11.093 6.671 9.500 1.00 88.44 112 TYR A C 1
ATOM 881 O O . TYR A 1 112 ? 10.484 6.422 8.462 1.00 88.44 112 TYR A O 1
ATOM 889 N N . ASP A 1 113 ? 12.090 7.550 9.541 1.00 83.19 113 ASP A N 1
ATOM 890 C CA . ASP A 1 113 ? 12.694 8.040 8.311 1.00 83.19 113 ASP A CA 1
ATOM 891 C C . ASP A 1 113 ? 13.390 6.890 7.566 1.00 83.19 113 ASP A C 1
ATOM 893 O O . ASP A 1 113 ? 13.771 5.869 8.147 1.00 83.19 113 ASP A O 1
ATOM 897 N N . GLN A 1 114 ? 13.532 7.069 6.255 1.00 78.88 114 GLN A N 1
ATOM 898 C CA . GLN A 1 114 ? 14.038 6.042 5.354 1.00 78.88 114 GLN A CA 1
ATOM 899 C C . GLN A 1 114 ? 15.454 5.586 5.740 1.00 78.88 114 GLN A C 1
ATOM 901 O O . GLN A 1 114 ? 15.756 4.401 5.626 1.00 78.88 114 GLN A O 1
ATOM 906 N N . ASP A 1 115 ? 16.303 6.484 6.244 1.00 79.50 115 ASP A N 1
ATOM 907 C CA . ASP A 1 115 ? 17.680 6.157 6.619 1.00 79.50 115 ASP A CA 1
ATOM 908 C C . ASP A 1 115 ? 17.722 5.316 7.899 1.00 79.50 115 ASP A C 1
ATOM 910 O O . ASP A 1 115 ? 18.360 4.260 7.930 1.00 79.50 115 ASP A O 1
ATOM 914 N N . THR A 1 116 ? 16.981 5.718 8.935 1.00 79.06 116 THR A N 1
ATOM 915 C CA . THR A 1 116 ? 16.860 4.970 10.195 1.00 79.06 116 THR A CA 1
ATOM 916 C C . THR A 1 116 ? 16.233 3.598 9.965 1.00 79.06 116 THR A C 1
ATOM 918 O O . THR A 1 116 ? 16.720 2.589 10.488 1.00 79.06 116 THR A O 1
ATOM 921 N N . PHE A 1 117 ? 15.177 3.542 9.151 1.00 78.44 117 PHE A N 1
ATOM 922 C CA . PHE A 1 117 ? 14.516 2.294 8.793 1.00 78.44 117 PHE A CA 1
ATOM 923 C C . PHE A 1 117 ? 15.476 1.371 8.030 1.00 78.44 117 PHE A C 1
ATOM 925 O O . PHE A 1 117 ? 15.639 0.204 8.394 1.00 78.44 117 PHE A O 1
ATOM 932 N N . ASN A 1 118 ? 16.194 1.902 7.036 1.00 75.00 118 ASN A N 1
ATOM 933 C CA . ASN A 1 118 ? 17.076 1.093 6.203 1.00 75.00 118 ASN A CA 1
ATOM 934 C C . ASN A 1 118 ? 18.345 0.615 6.911 1.00 75.00 118 ASN A C 1
ATOM 936 O O . ASN A 1 118 ? 18.828 -0.481 6.639 1.00 75.00 118 ASN A O 1
ATOM 940 N N . GLN A 1 119 ? 18.902 1.401 7.828 1.00 73.38 119 GLN A N 1
ATOM 941 C CA . GLN A 1 119 ? 20.136 1.015 8.512 1.00 73.38 119 GLN A CA 1
ATOM 942 C C . GLN A 1 119 ? 19.904 0.016 9.651 1.00 73.38 119 GLN A C 1
ATOM 944 O O . GLN A 1 119 ? 20.790 -0.786 9.943 1.00 73.38 119 GLN A O 1
ATOM 949 N N . ARG A 1 120 ? 18.743 0.063 10.322 1.00 71.12 120 ARG A N 1
ATOM 950 C CA . ARG A 1 120 ? 18.530 -0.667 11.590 1.00 71.12 120 ARG A CA 1
ATOM 951 C C . ARG A 1 120 ? 17.490 -1.780 11.517 1.00 71.12 120 ARG A C 1
ATOM 953 O O . ARG A 1 120 ? 17.536 -2.701 12.327 1.00 71.12 120 ARG A O 1
ATOM 960 N N . LEU A 1 121 ? 16.576 -1.722 10.552 1.00 68.50 121 LEU A N 1
ATOM 961 C CA . LEU A 1 121 ? 15.428 -2.632 10.450 1.00 68.50 121 LEU A CA 1
ATOM 962 C C . LEU A 1 121 ? 15.604 -3.692 9.343 1.00 68.50 121 LEU A C 1
ATOM 964 O O . LEU A 1 121 ? 14.976 -4.751 9.380 1.00 68.50 121 LEU A O 1
ATOM 968 N N . LEU A 1 122 ? 16.510 -3.432 8.397 1.00 62.00 122 LEU A N 1
ATOM 969 C CA . LEU A 1 122 ? 16.580 -4.082 7.082 1.00 62.00 122 LEU A CA 1
ATOM 970 C C . LEU A 1 122 ? 17.265 -5.459 7.063 1.00 62.00 122 LEU A C 1
ATOM 972 O O . LEU A 1 122 ? 17.314 -6.102 6.026 1.00 62.00 122 LEU A O 1
ATOM 976 N N . GLY A 1 123 ? 17.767 -5.950 8.197 1.00 71.06 123 GLY A N 1
ATOM 977 C CA . GLY A 1 123 ? 18.376 -7.281 8.257 1.00 71.06 123 GLY A CA 1
ATOM 978 C C . GLY A 1 123 ? 17.327 -8.395 8.306 1.00 71.06 123 GLY A C 1
ATOM 979 O O . GLY A 1 123 ? 16.733 -8.801 7.318 1.00 71.06 123 GLY A O 1
ATOM 980 N N . LYS A 1 124 ? 17.074 -8.915 9.507 1.00 76.50 124 LYS A N 1
ATOM 981 C CA . LYS A 1 124 ? 16.313 -10.164 9.669 1.00 76.50 124 LYS A CA 1
ATOM 982 C C . LYS A 1 124 ? 14.808 -10.024 9.453 1.00 76.50 124 LYS A C 1
ATOM 984 O O . LYS A 1 124 ? 14.173 -10.984 9.024 1.00 76.50 124 LYS A O 1
ATOM 989 N N . LEU A 1 125 ? 14.214 -8.880 9.809 1.00 85.00 125 LEU A N 1
ATOM 990 C CA . LEU A 1 125 ? 12.763 -8.727 9.696 1.00 85.00 125 LEU A CA 1
ATOM 991 C C . LEU A 1 125 ? 12.349 -8.608 8.230 1.00 85.00 125 LEU A C 1
ATOM 993 O O . LEU A 1 125 ? 11.443 -9.319 7.812 1.00 85.00 125 LEU A O 1
ATOM 997 N N . GLU A 1 126 ? 13.026 -7.773 7.439 1.00 84.88 126 GLU A N 1
ATOM 998 C CA . GLU A 1 126 ? 12.688 -7.619 6.023 1.00 84.88 126 GLU A CA 1
ATOM 999 C C . GLU A 1 126 ? 12.856 -8.901 5.219 1.00 84.88 126 GLU A C 1
ATOM 1001 O O . GLU A 1 126 ? 11.998 -9.180 4.391 1.00 84.88 126 GLU A O 1
ATOM 1006 N N . ASP A 1 127 ? 13.897 -9.698 5.462 1.00 85.81 127 ASP A N 1
ATOM 1007 C CA . ASP A 1 127 ? 14.071 -10.968 4.750 1.00 85.81 127 ASP A CA 1
ATOM 1008 C C . ASP A 1 127 ? 12.885 -11.908 5.001 1.00 85.81 127 ASP A C 1
ATOM 1010 O O . ASP A 1 127 ? 12.309 -12.465 4.065 1.00 85.81 127 ASP A O 1
ATOM 1014 N N . ASN A 1 128 ? 12.440 -12.006 6.257 1.00 86.12 128 ASN A N 1
ATOM 1015 C CA . ASN A 1 128 ? 11.259 -12.791 6.612 1.00 86.12 128 ASN A CA 1
ATOM 1016 C C . ASN A 1 128 ? 9.982 -12.219 5.987 1.00 86.12 128 ASN A C 1
ATOM 1018 O O . ASN A 1 128 ? 9.156 -12.971 5.475 1.00 86.12 128 ASN A O 1
ATOM 1022 N N . LEU A 1 129 ? 9.812 -10.896 6.004 1.00 88.75 129 LEU A N 1
ATOM 1023 C CA . LEU A 1 129 ? 8.634 -10.252 5.431 1.00 88.75 129 LEU A CA 1
ATOM 1024 C C . LEU A 1 129 ? 8.625 -10.330 3.896 1.00 88.75 129 LEU A C 1
ATOM 1026 O O . LEU A 1 129 ? 7.557 -10.514 3.327 1.00 88.75 129 LEU A O 1
ATOM 1030 N N . LYS A 1 130 ? 9.778 -10.273 3.215 1.00 88.25 130 LYS A N 1
ATOM 1031 C CA . LYS A 1 130 ? 9.903 -10.494 1.760 1.00 88.25 130 LYS A CA 1
ATOM 1032 C C . LYS A 1 130 ? 9.483 -11.906 1.377 1.00 88.25 130 LYS A C 1
ATOM 1034 O O . LYS A 1 130 ? 8.818 -12.073 0.363 1.00 88.25 130 LYS A O 1
ATOM 1039 N N . LEU A 1 131 ? 9.801 -12.910 2.195 1.00 85.94 131 LEU A N 1
ATOM 1040 C CA . LEU A 1 131 ? 9.330 -14.280 1.963 1.00 85.94 131 LEU A CA 1
ATOM 1041 C C . LEU A 1 131 ? 7.802 -14.403 2.066 1.00 85.94 131 LEU A C 1
ATOM 1043 O O . LEU A 1 131 ? 7.217 -15.228 1.371 1.00 85.94 131 LEU A O 1
ATOM 1047 N N . VAL A 1 132 ? 7.158 -13.599 2.919 1.00 86.62 132 VAL A N 1
ATOM 1048 C CA . VAL A 1 132 ? 5.697 -13.619 3.118 1.00 86.62 132 VAL A CA 1
ATOM 1049 C C . VAL A 1 132 ? 4.964 -12.775 2.071 1.00 86.62 132 VAL A C 1
ATOM 1051 O O . VAL A 1 132 ? 3.952 -13.202 1.522 1.00 86.62 132 VAL A O 1
ATOM 1054 N N . PHE A 1 133 ? 5.466 -11.573 1.802 1.00 86.25 133 PHE A N 1
ATOM 1055 C CA . PHE A 1 133 ? 4.796 -10.555 0.992 1.00 86.25 133 PHE A CA 1
ATOM 1056 C C . PHE A 1 133 ? 5.297 -10.501 -0.458 1.00 86.25 133 PHE A C 1
ATOM 1058 O O . PHE A 1 133 ? 4.681 -9.882 -1.319 1.00 86.25 133 PHE A O 1
ATOM 1065 N N . GLY A 1 134 ? 6.431 -11.128 -0.768 1.00 85.75 134 GLY A N 1
ATOM 1066 C CA . GLY A 1 134 ? 7.088 -11.068 -2.075 1.00 85.75 134 GLY A CA 1
ATOM 1067 C C . GLY A 1 134 ? 7.804 -9.737 -2.327 1.00 85.75 134 GLY A C 1
ATOM 1068 O O . GLY A 1 134 ? 8.995 -9.724 -2.627 1.00 85.75 134 GLY A O 1
ATOM 1069 N N . SER A 1 135 ? 7.107 -8.610 -2.163 1.00 85.75 135 SER A N 1
ATOM 1070 C CA . SER A 1 135 ? 7.665 -7.259 -2.289 1.00 85.75 135 SER A CA 1
ATOM 1071 C C . SER A 1 135 ? 7.304 -6.394 -1.085 1.00 85.75 135 SER A C 1
ATOM 1073 O O . SER A 1 135 ? 6.163 -6.384 -0.632 1.00 85.75 135 SER A O 1
ATOM 1075 N N . LEU A 1 136 ? 8.283 -5.633 -0.595 1.00 86.88 136 LEU A N 1
ATOM 1076 C CA . LEU A 1 136 ? 8.121 -4.658 0.491 1.00 86.88 136 LEU A CA 1
ATOM 1077 C C . LEU A 1 136 ? 8.107 -3.204 -0.005 1.00 86.88 136 LEU A C 1
ATOM 1079 O O . LEU A 1 136 ? 8.228 -2.253 0.779 1.00 86.88 136 LEU A O 1
ATOM 1083 N N . ASP A 1 137 ? 8.005 -3.026 -1.320 1.00 85.56 137 ASP A N 1
ATOM 1084 C CA . ASP A 1 137 ? 7.930 -1.708 -1.928 1.00 85.56 137 ASP A CA 1
ATOM 1085 C C . ASP A 1 137 ? 6.579 -1.050 -1.609 1.00 85.56 137 ASP A C 1
ATOM 1087 O O . ASP A 1 137 ? 5.513 -1.602 -1.888 1.00 85.56 137 ASP A O 1
ATOM 1091 N N . ILE A 1 138 ? 6.631 0.137 -1.001 1.00 84.81 138 ILE A N 1
ATOM 1092 C CA . ILE A 1 138 ? 5.452 0.922 -0.627 1.00 84.81 138 ILE A CA 1
ATOM 1093 C C . ILE A 1 138 ? 5.363 2.087 -1.605 1.00 84.81 138 ILE A C 1
ATOM 1095 O O . ILE A 1 138 ? 6.043 3.099 -1.449 1.00 84.81 138 ILE A O 1
ATOM 1099 N N . LYS A 1 139 ? 4.507 1.941 -2.616 1.00 85.00 139 LYS A N 1
ATOM 1100 C CA . LYS A 1 139 ? 4.199 3.000 -3.586 1.00 85.00 139 LYS A CA 1
ATOM 1101 C C . LYS A 1 139 ? 3.042 3.861 -3.092 1.00 85.00 139 LYS A C 1
ATOM 1103 O O . LYS A 1 139 ? 2.133 3.352 -2.449 1.00 85.00 139 LYS A O 1
ATOM 1108 N N . ASP A 1 140 ? 3.023 5.144 -3.419 1.00 85.50 140 ASP A N 1
ATOM 1109 C CA . ASP A 1 140 ? 1.820 5.945 -3.190 1.00 85.50 140 ASP A CA 1
ATOM 1110 C C . ASP A 1 140 ? 0.768 5.625 -4.262 1.00 85.50 140 ASP A C 1
ATOM 1112 O O . ASP A 1 140 ? 0.991 5.829 -5.456 1.00 85.50 140 ASP A O 1
ATOM 1116 N N . LEU A 1 141 ? -0.373 5.087 -3.832 1.00 80.62 141 LEU A N 1
ATOM 1117 C CA . LEU A 1 141 ? -1.494 4.688 -4.682 1.00 80.62 141 LEU A CA 1
ATOM 1118 C C . LEU A 1 141 ? -2.719 5.585 -4.487 1.00 80.62 141 LEU A C 1
ATOM 1120 O O . LEU A 1 141 ? -3.817 5.240 -4.930 1.00 80.62 141 LEU A O 1
ATOM 1124 N N . THR A 1 142 ? -2.541 6.750 -3.861 1.00 80.75 142 THR A N 1
ATOM 1125 C CA . THR A 1 142 ? -3.618 7.711 -3.594 1.00 80.75 142 THR A CA 1
ATOM 1126 C C . THR A 1 142 ? -4.359 8.113 -4.875 1.00 80.75 142 THR A C 1
ATOM 1128 O O . THR A 1 142 ? -5.588 8.219 -4.902 1.00 80.75 142 THR A O 1
ATOM 1131 N N . SER A 1 143 ? -3.631 8.258 -5.986 1.00 77.81 143 SER A N 1
ATOM 1132 C CA . SER A 1 143 ? -4.199 8.600 -7.296 1.00 77.81 143 SER A CA 1
ATOM 1133 C C . SER A 1 143 ? -5.241 7.586 -7.791 1.00 77.81 143 SER A C 1
ATOM 1135 O O . SER A 1 143 ? -6.217 7.984 -8.431 1.00 77.81 143 SER A O 1
ATOM 1137 N N . ILE A 1 144 ? -5.100 6.298 -7.451 1.00 75.31 144 ILE A N 1
ATOM 1138 C CA . ILE A 1 144 ? -5.964 5.219 -7.952 1.00 75.31 144 ILE A CA 1
ATOM 1139 C C . ILE A 1 144 ? -7.429 5.468 -7.585 1.00 75.31 144 ILE A C 1
ATOM 1141 O O . ILE A 1 144 ? -8.308 5.413 -8.450 1.00 75.31 144 ILE A O 1
ATOM 1145 N N . TYR A 1 145 ? -7.714 5.790 -6.323 1.00 72.75 145 TYR A N 1
ATOM 1146 C CA . TYR A 1 145 ? -9.095 5.998 -5.885 1.00 72.75 145 TYR A CA 1
ATOM 1147 C C . TYR A 1 145 ? -9.601 7.429 -6.111 1.00 72.75 145 TYR A C 1
ATOM 1149 O O . TYR A 1 145 ? -10.814 7.619 -6.231 1.00 72.75 145 TYR A O 1
ATOM 1157 N N . HIS A 1 146 ? -8.722 8.429 -6.257 1.00 73.31 146 HIS A N 1
ATOM 1158 C CA . HIS A 1 146 ? -9.141 9.748 -6.745 1.00 73.31 146 HIS A CA 1
ATOM 1159 C C . HIS A 1 146 ? -9.685 9.662 -8.177 1.00 73.31 146 HIS A C 1
ATOM 1161 O O . HIS A 1 146 ? -10.763 10.190 -8.458 1.00 73.31 146 HIS A O 1
ATOM 1167 N N . HIS A 1 147 ? -9.007 8.924 -9.061 1.00 65.69 147 HIS A N 1
ATOM 1168 C CA . HIS A 1 147 ? -9.475 8.711 -10.432 1.00 65.69 147 HIS A CA 1
ATOM 1169 C C . HIS A 1 147 ? -10.706 7.801 -10.506 1.00 65.69 147 HIS A C 1
ATOM 1171 O O . HIS A 1 147 ? -11.639 8.106 -11.252 1.00 65.69 147 HIS A O 1
ATOM 1177 N N . ALA A 1 148 ? -10.772 6.739 -9.694 1.00 62.53 148 ALA A N 1
ATOM 1178 C CA . ALA A 1 148 ? -11.954 5.875 -9.637 1.00 62.53 148 ALA A CA 1
ATOM 1179 C C . ALA A 1 148 ? -13.219 6.643 -9.200 1.00 62.53 148 ALA A C 1
ATOM 1181 O O . ALA A 1 148 ? -14.297 6.440 -9.762 1.00 62.53 148 ALA A O 1
ATOM 1182 N N . GLY A 1 149 ? -13.088 7.569 -8.241 1.00 61.38 149 GLY A N 1
ATOM 1183 C CA . GLY A 1 149 ? -14.189 8.424 -7.795 1.00 61.38 149 GLY A CA 1
ATOM 1184 C C . GLY A 1 149 ? -14.695 9.389 -8.872 1.00 61.38 149 GLY A C 1
ATOM 1185 O O . GLY A 1 149 ? -15.900 9.624 -8.959 1.00 61.38 149 GLY A O 1
ATOM 1186 N N . LEU A 1 150 ? -13.800 9.917 -9.713 1.00 62.16 150 LEU A N 1
ATOM 1187 C CA . LEU A 1 150 ? -14.160 10.792 -10.835 1.00 62.16 150 LEU A CA 1
ATOM 1188 C C . LEU A 1 150 ? -14.834 10.017 -11.973 1.00 62.16 150 LEU A C 1
ATOM 1190 O O . LEU A 1 150 ? -15.860 10.455 -12.488 1.00 62.16 150 LEU A O 1
ATOM 1194 N N . ALA A 1 151 ? -14.307 8.841 -12.324 1.00 61.94 151 ALA A N 1
ATOM 1195 C CA . ALA A 1 151 ? -14.884 7.993 -13.366 1.00 61.94 151 ALA A CA 1
ATOM 1196 C C . ALA A 1 151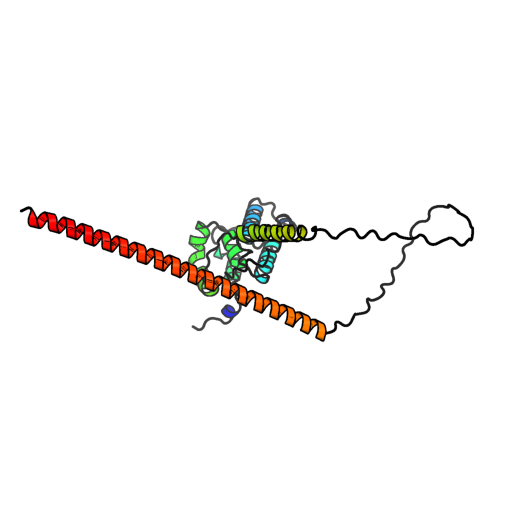 ? -16.293 7.502 -13.000 1.00 61.94 151 ALA A C 1
ATOM 1198 O O . ALA A 1 151 ? -17.167 7.433 -13.863 1.00 61.94 151 ALA A O 1
ATOM 1199 N N . LYS A 1 152 ? -16.532 7.203 -11.715 1.00 65.06 152 LYS A N 1
ATOM 1200 C CA . LYS A 1 152 ? -17.862 6.834 -11.223 1.00 65.06 152 LYS A CA 1
ATOM 1201 C C . LYS A 1 152 ? -18.859 7.992 -11.350 1.00 65.06 152 LYS A C 1
ATOM 1203 O O . LYS A 1 152 ? -19.926 7.782 -11.914 1.00 65.06 152 LYS A O 1
ATOM 1208 N N . ARG A 1 153 ? -18.493 9.204 -10.911 1.00 60.31 153 ARG A N 1
ATOM 1209 C CA . ARG A 1 153 ? -19.367 10.386 -11.039 1.00 60.31 153 ARG A CA 1
ATOM 1210 C C . ARG A 1 153 ? -19.686 10.722 -12.490 1.00 60.31 153 ARG A C 1
ATOM 1212 O O . ARG A 1 153 ? -20.818 11.066 -12.786 1.00 60.31 153 ARG A O 1
ATOM 1219 N N . LYS A 1 154 ? -18.707 10.590 -13.390 1.00 67.94 154 LYS A N 1
ATOM 1220 C CA . LYS A 1 154 ? -18.924 10.826 -14.820 1.00 67.94 154 LYS A CA 1
ATOM 1221 C C . LYS A 1 154 ? -19.960 9.858 -15.405 1.00 67.94 154 LYS A C 1
ATOM 1223 O O . LYS A 1 154 ? -20.859 10.307 -16.097 1.00 67.94 154 LYS A O 1
ATOM 1228 N N . ARG A 1 155 ? -19.893 8.563 -15.063 1.00 63.34 155 ARG A N 1
ATOM 1229 C CA . ARG A 1 155 ? -20.909 7.580 -15.487 1.00 63.34 155 ARG A CA 1
ATOM 1230 C C . ARG A 1 155 ? -22.290 7.858 -14.899 1.00 63.34 155 ARG A C 1
ATOM 1232 O O . ARG A 1 155 ? -23.267 7.712 -15.613 1.00 63.34 155 ARG A O 1
ATOM 1239 N N . GLU A 1 156 ? -22.363 8.235 -13.622 1.00 68.88 156 GLU A N 1
ATOM 1240 C CA . GLU A 1 156 ? -23.637 8.577 -12.970 1.00 68.88 156 GLU A CA 1
ATOM 1241 C C . GLU A 1 156 ? -24.273 9.822 -13.615 1.00 68.88 156 GLU A C 1
ATOM 1243 O O . GLU A 1 156 ? -25.473 9.835 -13.871 1.00 68.88 156 GLU A O 1
ATOM 1248 N N . GLN A 1 157 ? -23.460 10.818 -13.976 1.00 63.84 157 GLN A N 1
ATOM 1249 C CA . GLN A 1 157 ? -23.915 12.034 -14.649 1.00 63.84 157 GLN A CA 1
ATOM 1250 C C . GLN A 1 157 ? -24.325 11.793 -16.112 1.00 63.84 157 GLN A C 1
ATOM 1252 O O . GLN A 1 157 ? -25.305 12.368 -16.568 1.00 63.84 157 GLN A O 1
ATOM 1257 N N . GLU A 1 158 ? -23.616 10.921 -16.837 1.00 65.19 158 GLU A N 1
ATOM 1258 C CA . GLU A 1 158 ? -23.991 10.511 -18.200 1.00 65.19 158 GLU A CA 1
ATOM 1259 C C . GLU A 1 158 ? -25.272 9.654 -18.207 1.00 65.19 158 GLU A C 1
ATOM 1261 O O . GLU A 1 158 ? -26.066 9.757 -19.137 1.00 65.19 158 GLU A O 1
ATOM 1266 N N . SER A 1 159 ? -25.528 8.865 -17.153 1.00 63.25 159 SER A N 1
ATOM 1267 C CA . SER A 1 159 ? -26.771 8.089 -17.024 1.00 63.25 159 SER A CA 1
ATOM 1268 C C . SER A 1 159 ? -28.003 8.912 -16.637 1.00 63.25 159 SER A C 1
ATOM 1270 O O . SER A 1 159 ? -29.114 8.456 -16.875 1.00 63.25 159 SER A O 1
ATOM 1272 N N . GLU A 1 160 ? -27.835 10.107 -16.059 1.00 57.28 160 GLU A N 1
ATOM 1273 C CA . GLU A 1 160 ? -28.953 11.025 -15.773 1.00 57.28 160 GLU A CA 1
ATOM 1274 C C . GLU A 1 160 ? -29.358 11.872 -16.992 1.00 57.28 160 GLU A C 1
ATOM 1276 O O . GLU A 1 160 ? -30.456 12.418 -17.009 1.00 57.28 160 GLU A O 1
ATOM 1281 N N . SER A 1 161 ? -28.509 11.975 -18.022 1.00 54.97 161 SER A N 1
ATOM 1282 C CA . SER A 1 161 ? -28.783 12.795 -19.213 1.00 54.97 161 SER A CA 1
ATOM 1283 C C . SER A 1 161 ? -29.458 12.059 -20.378 1.00 54.97 161 SER A C 1
ATOM 1285 O O . SER A 1 161 ? -29.786 12.704 -21.369 1.00 54.97 161 SER A O 1
ATOM 1287 N N . ASP A 1 162 ? -29.660 10.740 -20.285 1.00 52.31 162 ASP A N 1
ATOM 1288 C CA . ASP A 1 162 ? -30.184 9.914 -21.392 1.00 52.31 162 ASP A CA 1
ATOM 1289 C C . ASP A 1 162 ? -31.704 9.637 -21.311 1.00 52.31 162 ASP A C 1
ATOM 1291 O O . ASP A 1 162 ? -32.264 9.043 -22.229 1.00 52.31 162 ASP A O 1
ATOM 1295 N N . ASP A 1 163 ? -32.392 10.104 -20.259 1.00 54.81 163 ASP A N 1
ATOM 1296 C CA . ASP A 1 163 ? -33.848 9.924 -20.071 1.00 54.81 163 ASP A CA 1
ATOM 1297 C C . ASP A 1 163 ? -34.694 11.151 -20.488 1.00 54.81 163 ASP A C 1
ATOM 1299 O O . ASP A 1 163 ? -35.915 11.142 -20.335 1.00 54.81 163 ASP A O 1
ATOM 1303 N N . ASP A 1 164 ? -34.078 12.191 -21.065 1.00 53.22 164 ASP A N 1
ATOM 1304 C CA . ASP A 1 164 ? -34.761 13.431 -21.484 1.00 53.22 164 ASP A CA 1
ATOM 1305 C C . ASP A 1 164 ? -35.021 13.510 -23.006 1.00 53.22 164 ASP A C 1
ATOM 1307 O O . ASP A 1 164 ? -35.205 14.591 -23.570 1.00 53.22 164 ASP A O 1
ATOM 1311 N N . GLN A 1 165 ? -35.069 12.364 -23.701 1.00 49.69 165 GLN A N 1
ATOM 1312 C CA . GLN A 1 165 ? -35.631 12.307 -25.056 1.00 49.69 165 GLN A CA 1
ATOM 1313 C C . GLN A 1 165 ? -37.130 11.984 -25.029 1.00 49.69 165 GLN A C 1
ATOM 1315 O O . GLN A 1 165 ? -37.549 10.833 -24.935 1.00 49.69 165 GLN A O 1
ATOM 1320 N N . ASP A 1 166 ? -37.916 13.058 -25.151 1.00 53.19 166 ASP A N 1
ATOM 1321 C CA . ASP A 1 166 ? -39.238 13.139 -25.780 1.00 53.19 166 ASP A CA 1
ATOM 1322 C C . ASP A 1 166 ? -40.199 11.961 -25.536 1.00 53.19 166 ASP A C 1
ATOM 1324 O O . ASP A 1 166 ? -40.490 11.151 -26.420 1.00 53.19 166 ASP A O 1
ATOM 1328 N N . ILE A 1 167 ? -40.838 11.950 -24.363 1.00 44.56 167 ILE A N 1
ATOM 1329 C CA . ILE A 1 167 ? -42.178 11.363 -24.245 1.00 44.5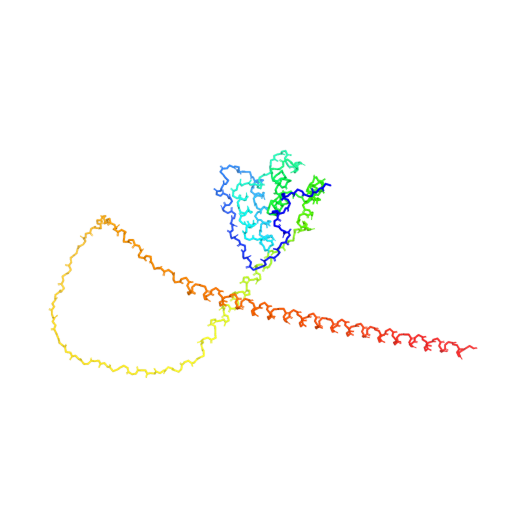6 167 ILE A CA 1
ATOM 1330 C C . ILE A 1 167 ? -43.178 12.416 -24.750 1.00 44.56 167 ILE A C 1
ATOM 1332 O O . ILE A 1 167 ? -43.329 13.464 -24.113 1.00 44.56 167 ILE A O 1
ATOM 1336 N N . PRO A 1 168 ? -43.919 12.176 -25.851 1.00 44.66 168 PRO A N 1
ATOM 1337 C CA . PRO A 1 168 ? -44.940 13.106 -26.307 1.00 44.66 168 PRO A CA 1
ATOM 1338 C C . PRO A 1 168 ? -46.009 13.232 -25.224 1.00 44.66 168 PRO A C 1
ATOM 1340 O O . PRO A 1 168 ? -46.690 12.259 -24.888 1.00 44.66 168 PRO A O 1
ATOM 1343 N N . SER A 1 169 ? -46.156 14.441 -24.683 1.00 44.44 169 SER A N 1
ATOM 1344 C CA . SER A 1 169 ? -47.191 14.815 -23.719 1.00 44.44 169 SER A CA 1
ATOM 1345 C C . SER A 1 169 ? -48.581 14.450 -24.251 1.00 44.44 169 SER A C 1
ATOM 1347 O O . SER A 1 169 ? -49.224 15.216 -24.970 1.00 44.44 169 SER A O 1
ATOM 1349 N N . ARG A 1 170 ? -49.074 13.257 -23.903 1.00 42.69 170 ARG A N 1
ATOM 1350 C CA . ARG A 1 170 ? -50.444 12.844 -24.197 1.00 42.69 170 ARG A CA 1
ATOM 1351 C C . ARG A 1 170 ? -51.357 13.581 -23.228 1.00 42.69 170 ARG A C 1
ATOM 1353 O O . ARG A 1 170 ? -51.526 13.180 -22.082 1.00 42.69 170 ARG A O 1
ATOM 1360 N N . ILE A 1 171 ? -51.924 14.682 -23.711 1.00 47.66 171 ILE A N 1
ATOM 1361 C CA . ILE A 1 171 ? -52.971 15.464 -23.054 1.00 47.66 171 ILE A CA 1
ATOM 1362 C C . ILE A 1 171 ? -54.138 14.522 -22.725 1.00 47.66 171 ILE A C 1
ATOM 1364 O O . ILE A 1 171 ? -54.966 14.200 -23.578 1.00 47.66 171 ILE A O 1
ATOM 1368 N N . VAL A 1 172 ? -54.198 14.053 -21.479 1.00 41.84 172 VAL A N 1
ATOM 1369 C CA . VAL A 1 172 ? -55.380 13.395 -20.924 1.00 41.84 172 VAL A CA 1
ATOM 1370 C C . VAL A 1 172 ? -56.297 14.501 -20.422 1.00 41.84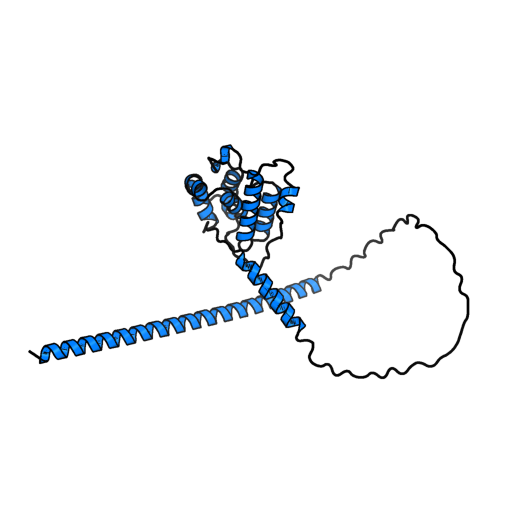 172 VAL A C 1
ATOM 1372 O O . VAL A 1 172 ? -56.071 15.117 -19.383 1.00 41.84 172 VAL A O 1
ATOM 1375 N N . LYS A 1 173 ? -57.328 14.781 -21.217 1.00 42.06 173 LYS A N 1
ATOM 1376 C CA . LYS A 1 173 ? -58.434 15.680 -20.888 1.00 42.06 173 LYS A CA 1
ATOM 1377 C C . LYS A 1 173 ? -59.200 15.061 -19.708 1.00 42.06 173 LYS A C 1
ATOM 1379 O O . LYS A 1 173 ? -60.026 14.176 -19.909 1.00 42.06 173 LYS A O 1
ATOM 1384 N N . MET A 1 174 ? -58.888 15.471 -18.476 1.00 41.53 174 MET A N 1
ATOM 1385 C CA . MET A 1 174 ? -59.688 15.098 -17.307 1.00 41.53 174 MET A CA 1
ATOM 1386 C C . MET A 1 174 ? -61.049 15.785 -17.397 1.00 41.53 174 MET A C 1
ATOM 1388 O O . MET A 1 174 ? -61.157 17.010 -17.364 1.00 41.53 174 MET A O 1
ATOM 1392 N N . GLN A 1 175 ? -62.083 14.967 -17.543 1.00 41.72 175 GLN A N 1
ATOM 1393 C CA . GLN A 1 175 ? -63.478 15.360 -17.438 1.00 41.72 175 GLN A CA 1
ATOM 1394 C C . GLN A 1 175 ? -63.835 15.434 -15.939 1.00 41.72 175 GLN A C 1
ATOM 1396 O O . GLN A 1 175 ? -63.518 14.492 -15.207 1.00 41.72 175 GLN A O 1
ATOM 1401 N N . PRO A 1 176 ? -64.429 16.534 -15.446 1.00 40.09 176 PRO A N 1
ATOM 1402 C CA . PRO A 1 176 ? -64.776 16.666 -14.036 1.00 40.09 176 PRO A CA 1
ATOM 1403 C C . PRO A 1 176 ? -66.057 15.875 -13.715 1.00 40.09 176 PRO A C 1
ATOM 1405 O O . PRO A 1 176 ? -66.990 15.900 -14.521 1.00 40.09 176 PRO A O 1
ATOM 1408 N N . PRO A 1 177 ? -66.140 15.195 -12.558 1.00 45.56 177 PRO A N 1
ATOM 1409 C CA . PRO A 1 177 ? -67.384 14.592 -12.107 1.00 45.56 177 PRO A CA 1
ATOM 1410 C C . PRO A 1 177 ? -68.343 15.668 -11.584 1.00 45.56 177 PRO A C 1
ATOM 1412 O O . PRO A 1 177 ? -67.963 16.547 -10.806 1.00 45.56 177 PRO A O 1
ATOM 1415 N N . GLU A 1 178 ? -69.590 15.578 -12.041 1.00 41.94 178 GLU A N 1
ATOM 1416 C CA . GLU A 1 178 ? -70.717 16.384 -11.589 1.00 41.94 178 GLU A CA 1
ATOM 1417 C C . GLU A 1 178 ? -71.079 16.105 -10.126 1.00 41.94 178 GLU A C 1
ATOM 1419 O O . GLU A 1 178 ? -70.972 14.993 -9.607 1.00 41.94 178 GLU A O 1
ATOM 1424 N N . ASN A 1 179 ? -71.526 17.181 -9.488 1.00 43.56 179 ASN A N 1
ATOM 1425 C CA . ASN A 1 179 ? -72.017 17.282 -8.124 1.00 43.56 179 ASN A CA 1
ATOM 1426 C C . ASN A 1 179 ? -73.121 16.273 -7.771 1.00 43.56 179 ASN A C 1
ATOM 1428 O O . ASN A 1 179 ? -74.113 16.159 -8.484 1.00 43.56 179 ASN A O 1
ATOM 1432 N N . SER A 1 180 ? -73.086 15.788 -6.529 1.00 38.19 180 SER A N 1
ATOM 1433 C CA . SER A 1 180 ? -74.285 15.778 -5.682 1.00 38.19 180 SER A CA 1
ATOM 1434 C C . SER A 1 180 ? -73.903 15.882 -4.200 1.00 38.19 180 SER A C 1
ATOM 1436 O O . SER A 1 180 ? -73.302 14.963 -3.655 1.00 38.19 180 SER A O 1
ATOM 1438 N N . SER A 1 181 ? -74.222 17.046 -3.615 1.00 39.25 181 SER A N 1
ATOM 1439 C CA . SER A 1 181 ? -74.872 17.283 -2.305 1.00 39.25 181 SER A CA 1
ATOM 1440 C C . SER A 1 181 ? -74.654 16.293 -1.151 1.00 39.25 181 SER A C 1
ATOM 1442 O O . SER A 1 181 ? -74.772 15.094 -1.329 1.00 39.25 181 SER A O 1
ATOM 1444 N N . ALA A 1 182 ? -74.602 16.670 0.120 1.00 41.38 182 ALA A N 1
ATOM 1445 C CA . ALA A 1 182 ? -74.492 17.913 0.872 1.00 41.38 182 ALA A CA 1
ATOM 1446 C C . ALA A 1 182 ? -74.565 17.438 2.334 1.00 41.38 182 ALA A C 1
ATOM 1448 O O . ALA A 1 182 ? -75.512 16.728 2.642 1.00 41.38 182 ALA A O 1
ATOM 1449 N N . GLU A 1 183 ? -73.659 17.833 3.232 1.00 40.69 183 GLU A N 1
ATOM 1450 C CA . GLU A 1 183 ? -74.022 18.016 4.649 1.00 40.69 183 GLU A CA 1
ATOM 1451 C C . GLU A 1 183 ? -72.950 18.791 5.430 1.00 40.69 183 GLU A C 1
ATOM 1453 O O . GLU A 1 183 ? -71.880 18.309 5.789 1.00 40.69 183 GLU A O 1
ATOM 1458 N N . LYS A 1 184 ? -73.276 20.070 5.624 1.00 43.41 184 LYS A N 1
ATOM 1459 C CA . LYS A 1 184 ? -73.128 20.873 6.843 1.00 43.41 184 LYS A CA 1
ATOM 1460 C C . LYS A 1 184 ? -72.616 20.118 8.092 1.00 43.41 184 LYS A C 1
ATOM 1462 O O . LYS A 1 184 ? -73.330 19.280 8.626 1.00 43.41 184 LYS A O 1
ATOM 1467 N N . ASN A 1 185 ? -71.517 20.582 8.699 1.00 37.97 185 ASN A N 1
ATOM 1468 C CA . ASN A 1 185 ? -71.590 21.540 9.819 1.00 37.97 185 ASN A CA 1
ATOM 1469 C C . ASN A 1 185 ? -70.238 21.831 10.512 1.00 37.97 185 ASN A C 1
ATOM 1471 O O . ASN A 1 185 ? -69.476 20.939 10.864 1.00 37.97 185 ASN A O 1
ATOM 1475 N N . THR A 1 186 ? -70.071 23.129 10.794 1.00 37.81 186 THR A N 1
ATOM 1476 C CA . THR A 1 186 ? -69.448 23.774 11.971 1.00 37.81 186 THR A CA 1
ATOM 1477 C C . THR A 1 186 ? -67.959 23.602 12.280 1.00 37.81 186 THR A C 1
ATOM 1479 O O . THR A 1 186 ? -67.485 22.579 12.761 1.00 37.81 186 THR A O 1
ATOM 1482 N N . ALA A 1 187 ? -67.270 24.736 12.144 1.00 46.84 187 ALA A N 1
ATOM 1483 C CA . ALA A 1 187 ? -66.017 25.073 12.797 1.00 46.84 187 ALA A CA 1
ATOM 1484 C C . ALA A 1 187 ? -66.187 25.263 14.314 1.00 46.84 187 ALA A C 1
ATOM 1486 O O . ALA A 1 187 ? -67.141 25.915 14.731 1.00 46.84 187 ALA A O 1
ATOM 1487 N N . THR A 1 188 ? -65.189 24.827 15.092 1.00 39.12 188 THR A N 1
ATOM 1488 C CA . THR A 1 188 ? -64.880 25.380 16.420 1.00 39.12 188 THR A CA 1
ATOM 1489 C C . THR A 1 188 ? -63.370 25.313 16.672 1.00 39.12 188 THR A C 1
ATOM 1491 O O . THR A 1 188 ? -62.794 24.251 16.887 1.00 39.12 188 THR A O 1
ATOM 1494 N N . THR A 1 189 ? -62.736 26.484 16.655 1.00 51.62 189 THR A N 1
ATOM 1495 C CA . THR A 1 189 ? -61.442 26.799 17.279 1.00 51.62 189 THR A CA 1
ATOM 1496 C C . THR A 1 189 ? -61.482 26.487 18.773 1.00 51.62 189 THR A C 1
ATOM 1498 O O . THR A 1 189 ? -62.444 26.918 19.398 1.00 51.62 189 THR A O 1
ATOM 1501 N N . THR A 1 190 ? -60.447 25.857 19.363 1.00 40.59 190 THR A N 1
ATOM 1502 C CA . THR A 1 190 ? -59.983 26.076 20.763 1.00 40.59 190 THR A CA 1
ATOM 1503 C C . THR A 1 190 ? -58.687 25.293 21.091 1.00 40.59 190 THR A C 1
ATOM 1505 O O . THR A 1 190 ? -58.679 24.072 21.134 1.00 40.59 190 THR A O 1
ATOM 1508 N N . ARG A 1 191 ? -57.613 26.056 21.365 1.00 36.91 191 ARG A N 1
ATOM 1509 C CA . ARG A 1 191 ? -56.710 26.028 22.547 1.00 36.91 191 ARG A CA 1
ATOM 1510 C C . ARG A 1 191 ? -55.923 24.754 22.951 1.00 36.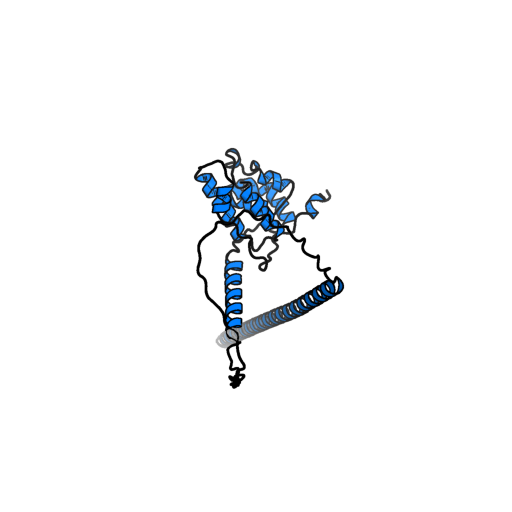91 191 ARG A C 1
ATOM 1512 O O . ARG A 1 191 ? -56.467 23.723 23.312 1.00 36.91 191 ARG A O 1
ATOM 1519 N N . ALA A 1 192 ? -54.609 24.983 23.044 1.00 46.22 192 ALA A N 1
ATOM 1520 C CA . ALA A 1 192 ? -53.510 24.278 23.719 1.00 46.22 192 ALA A CA 1
ATOM 1521 C C . ALA A 1 192 ? -53.815 23.203 24.784 1.00 46.22 192 ALA A C 1
ATOM 1523 O O . ALA A 1 192 ? -54.414 23.517 25.811 1.00 46.22 192 ALA A O 1
ATOM 1524 N N . GLN A 1 193 ? -53.175 22.029 24.639 1.00 37.88 193 GLN A N 1
ATOM 1525 C CA . GLN A 1 193 ? -52.722 21.163 25.741 1.00 37.88 193 GLN A CA 1
ATOM 1526 C C . GLN A 1 193 ? -51.404 20.431 25.393 1.00 37.88 193 GLN A C 1
ATOM 1528 O O . GLN A 1 193 ? -51.146 20.083 24.244 1.00 37.88 193 GLN A O 1
ATOM 1533 N N . ARG A 1 194 ? -50.559 20.258 26.422 1.00 46.66 194 ARG A N 1
ATOM 1534 C CA . ARG A 1 194 ? -49.236 19.595 26.447 1.00 46.66 194 ARG A CA 1
ATOM 1535 C C . ARG A 1 194 ? -49.271 18.150 25.914 1.00 46.66 194 ARG A C 1
ATOM 1537 O O . ARG A 1 194 ? -50.246 17.457 26.195 1.00 46.66 194 ARG A O 1
ATOM 1544 N N . PRO A 1 195 ? -48.180 17.617 25.329 1.00 47.47 195 PRO A N 1
ATOM 1545 C CA . PRO A 1 195 ? -48.055 16.180 25.132 1.00 47.47 195 PRO A CA 1
ATOM 1546 C C . PRO A 1 195 ? -47.701 15.493 26.456 1.00 47.47 195 PRO A C 1
ATOM 1548 O O . PRO A 1 195 ? -46.674 15.774 27.077 1.00 47.47 195 PRO A O 1
ATOM 1551 N N . GLN A 1 196 ? -48.580 14.588 26.878 1.00 40.91 196 GLN A N 1
ATOM 1552 C CA . GLN A 1 196 ? -48.301 13.564 27.875 1.00 40.91 196 GLN A CA 1
ATOM 1553 C C . GLN A 1 196 ? -47.355 12.508 27.290 1.00 40.91 196 GLN A C 1
ATOM 1555 O O . GLN A 1 196 ? -47.433 12.157 26.113 1.00 40.91 196 GLN A O 1
ATOM 1560 N N . TYR A 1 197 ? -46.484 11.984 28.149 1.00 46.69 197 TYR A N 1
ATOM 1561 C CA . TYR A 1 197 ? -45.663 10.806 27.904 1.00 46.69 197 TYR A CA 1
ATOM 1562 C C . TYR A 1 197 ? -46.556 9.600 27.579 1.00 46.69 197 TYR A C 1
ATOM 1564 O O . TYR A 1 197 ? -47.171 9.011 28.465 1.00 46.69 197 TYR A O 1
ATOM 1572 N N . GLY A 1 198 ? -46.626 9.244 26.296 1.00 41.19 198 GLY A N 1
ATOM 1573 C CA . GLY A 1 198 ? -47.234 8.010 25.816 1.00 41.19 198 GLY A CA 1
ATOM 1574 C C . GLY A 1 198 ? -46.175 6.922 25.677 1.00 41.19 198 GLY A C 1
ATOM 1575 O O . GLY A 1 198 ? -45.279 7.018 24.841 1.00 41.19 198 GLY A O 1
ATOM 1576 N N . THR A 1 199 ? -46.281 5.877 26.492 1.00 49.28 199 THR A N 1
ATOM 1577 C CA . THR A 1 199 ? -45.515 4.637 26.358 1.00 49.28 199 THR A CA 1
ATOM 1578 C C . THR A 1 199 ? -45.853 3.989 25.011 1.00 49.28 199 THR A C 1
ATOM 1580 O O . THR A 1 199 ? -46.924 3.405 24.841 1.00 49.28 199 THR A O 1
ATOM 1583 N N . GLN A 1 200 ? -44.957 4.112 24.028 1.00 43.66 200 GLN A N 1
ATOM 1584 C CA . GLN A 1 200 ? -45.067 3.399 22.756 1.00 43.66 200 GLN A CA 1
ATOM 1585 C C . GLN A 1 200 ? -44.928 1.896 23.003 1.00 43.66 200 GLN A C 1
ATOM 1587 O O . GLN A 1 200 ? -43.867 1.383 23.354 1.00 43.66 200 GLN A O 1
ATOM 1592 N N . ARG A 1 201 ? -46.035 1.183 22.806 1.00 47.44 201 ARG A N 1
ATOM 1593 C CA . ARG A 1 201 ? -46.078 -0.274 22.744 1.00 47.44 201 ARG A CA 1
ATOM 1594 C C . ARG A 1 201 ? -45.395 -0.695 21.440 1.00 47.44 201 ARG A C 1
ATOM 1596 O O . ARG A 1 201 ? -45.952 -0.513 20.361 1.00 47.44 201 ARG A O 1
ATOM 1603 N N . VAL A 1 202 ? -44.172 -1.210 21.548 1.00 44.38 202 VAL A N 1
ATOM 1604 C CA . VAL A 1 202 ? -43.401 -1.770 20.430 1.00 44.38 202 VAL A CA 1
ATOM 1605 C C . VAL A 1 202 ? -44.164 -2.975 19.878 1.00 44.38 202 VAL A C 1
ATOM 1607 O O . VAL A 1 202 ? -44.206 -4.039 20.492 1.00 44.38 202 VAL A O 1
ATOM 1610 N N . VAL A 1 203 ? -44.814 -2.795 18.730 1.00 50.75 203 VAL A N 1
ATOM 1611 C CA . VAL A 1 203 ? -45.372 -3.897 17.942 1.00 50.75 203 VAL A CA 1
ATOM 1612 C C . VAL A 1 203 ? -44.188 -4.603 17.291 1.00 50.75 203 VAL A C 1
ATOM 1614 O O . VAL A 1 203 ? -43.497 -4.019 16.458 1.00 50.75 203 VAL A O 1
ATOM 1617 N N . ALA A 1 204 ? -43.919 -5.838 17.717 1.00 49.44 204 ALA A N 1
ATOM 1618 C CA . ALA A 1 204 ? -42.847 -6.655 17.167 1.00 49.44 204 ALA A CA 1
ATOM 1619 C C . ALA A 1 204 ? -43.001 -6.771 15.635 1.00 49.44 204 ALA A C 1
ATOM 1621 O O . ALA A 1 204 ? -44.096 -7.097 15.159 1.00 49.44 204 ALA A O 1
ATOM 1622 N N . PRO A 1 205 ? -41.944 -6.502 14.847 1.00 50.81 205 PRO A N 1
ATOM 1623 C CA . PRO A 1 205 ? -42.013 -6.629 13.402 1.00 50.81 205 PRO A CA 1
ATOM 1624 C C . PRO A 1 205 ? -42.272 -8.094 13.045 1.00 50.81 205 PRO A C 1
ATOM 1626 O O . PRO A 1 205 ? -41.486 -8.978 13.383 1.00 50.81 205 PRO A O 1
ATOM 1629 N N . LYS A 1 206 ? -43.393 -8.349 12.358 1.00 52.62 206 LYS A N 1
ATOM 1630 C CA . LYS A 1 206 ? -43.675 -9.631 11.702 1.00 52.62 206 LYS A CA 1
ATOM 1631 C C . LYS A 1 206 ? -42.477 -9.978 10.821 1.00 52.62 206 LYS A C 1
ATOM 1633 O O . LYS A 1 206 ? -42.231 -9.301 9.822 1.00 52.62 206 LYS A O 1
ATOM 1638 N N . SER A 1 207 ? -41.745 -11.022 11.194 1.00 52.19 207 SER A N 1
ATOM 1639 C CA . SER A 1 207 ? -40.673 -11.589 10.389 1.00 52.19 207 SER A CA 1
ATOM 1640 C C . SER A 1 207 ? -41.265 -12.069 9.064 1.00 52.19 207 SER A C 1
ATOM 1642 O O . SER A 1 207 ? -41.932 -13.098 8.984 1.00 52.19 207 SER A O 1
ATOM 1644 N N . ARG A 1 208 ? -41.063 -11.289 7.996 1.00 59.06 208 ARG A N 1
ATOM 1645 C CA . ARG A 1 208 ? -41.251 -11.788 6.632 1.00 59.06 208 ARG A CA 1
ATOM 1646 C C . ARG A 1 208 ? -40.214 -12.886 6.438 1.00 59.06 208 ARG A C 1
ATOM 1648 O O . ARG A 1 208 ? -39.024 -12.591 6.367 1.00 59.06 208 ARG A O 1
ATOM 1655 N N . GLY A 1 209 ? -40.664 -14.140 6.424 1.00 61.06 209 GLY A N 1
ATOM 1656 C CA . GLY A 1 209 ? -39.825 -15.274 6.061 1.00 61.06 209 GLY A CA 1
ATOM 1657 C C . GLY A 1 209 ? -39.224 -15.007 4.687 1.00 61.06 209 GLY A C 1
ATOM 1658 O O . GLY A 1 209 ? -39.953 -14.853 3.710 1.00 61.06 209 GLY A O 1
ATOM 1659 N N . ILE A 1 210 ? -37.904 -14.862 4.636 1.00 67.44 210 ILE A N 1
ATOM 1660 C CA . ILE A 1 210 ? -37.174 -14.671 3.387 1.00 67.44 210 ILE A CA 1
ATOM 1661 C C . ILE A 1 210 ? -37.297 -15.984 2.618 1.00 67.44 210 ILE A C 1
ATOM 1663 O O . ILE A 1 210 ? -36.901 -17.035 3.122 1.00 67.44 210 ILE A O 1
ATOM 1667 N N . ASN A 1 211 ? -37.876 -15.929 1.419 1.00 89.56 211 ASN A N 1
ATOM 1668 C CA . ASN A 1 211 ? -37.965 -17.086 0.543 1.00 89.56 211 ASN A CA 1
ATOM 1669 C C . ASN A 1 211 ? -36.549 -17.455 0.068 1.00 89.56 211 ASN A C 1
ATOM 1671 O O . ASN A 1 211 ? -35.950 -16.761 -0.754 1.00 89.56 211 ASN A O 1
ATOM 1675 N N . ILE A 1 212 ? -35.996 -18.527 0.637 1.00 92.19 212 ILE A N 1
ATOM 1676 C CA . ILE A 1 212 ? -34.618 -18.984 0.403 1.00 92.19 212 ILE A CA 1
ATOM 1677 C C . ILE A 1 212 ? -34.382 -19.285 -1.085 1.00 92.19 212 ILE A C 1
ATOM 1679 O O . ILE A 1 212 ? -33.300 -19.022 -1.606 1.00 92.19 212 ILE A O 1
ATOM 1683 N N . GLU A 1 213 ? -35.400 -19.776 -1.788 1.00 92.56 213 GLU A N 1
ATOM 1684 C CA . GLU A 1 213 ? -35.307 -20.122 -3.207 1.00 92.56 213 GLU A CA 1
ATOM 1685 C C . GLU A 1 213 ? -35.108 -18.881 -4.088 1.00 92.56 213 GLU A C 1
ATOM 1687 O O . GLU A 1 213 ? -34.267 -18.866 -4.990 1.00 92.56 213 GLU A O 1
ATOM 1692 N N . GLU A 1 214 ? -35.809 -17.792 -3.771 1.00 90.94 214 GLU A N 1
ATOM 1693 C CA . GLU A 1 214 ? -35.647 -16.511 -4.458 1.00 90.94 214 GLU A CA 1
ATOM 1694 C C . GLU A 1 214 ? -34.262 -15.902 -4.193 1.00 90.94 214 GLU A C 1
ATOM 1696 O O . GLU A 1 214 ? -33.611 -15.394 -5.110 1.00 90.94 214 GLU A O 1
ATOM 1701 N N . ALA A 1 215 ? -33.759 -16.021 -2.959 1.00 88.81 215 ALA A N 1
ATOM 1702 C CA . ALA A 1 215 ? -32.414 -15.573 -2.607 1.00 88.81 215 ALA A CA 1
ATOM 1703 C C . ALA A 1 215 ? -31.326 -16.331 -3.393 1.00 88.81 215 ALA A C 1
ATOM 1705 O O . ALA A 1 215 ? -30.412 -15.703 -3.936 1.00 88.81 215 ALA A O 1
ATOM 1706 N N . LEU A 1 216 ? -31.449 -17.657 -3.521 1.00 94.12 216 LEU A N 1
ATOM 1707 C CA . LEU A 1 216 ? -30.522 -18.479 -4.308 1.00 94.12 216 LEU A CA 1
ATOM 1708 C C . LEU A 1 216 ? -30.588 -18.147 -5.802 1.00 94.12 216 LEU A C 1
ATOM 1710 O O . LEU A 1 216 ? -29.551 -18.022 -6.457 1.00 94.12 216 LEU A O 1
ATOM 1714 N N . LYS A 1 217 ? -31.791 -17.929 -6.344 1.00 94.50 217 LYS A N 1
ATOM 1715 C CA . LYS A 1 217 ? -31.973 -17.513 -7.741 1.00 94.50 217 LYS A CA 1
ATOM 1716 C C . LYS A 1 217 ? -31.285 -16.176 -8.027 1.00 94.50 217 LYS A C 1
ATOM 1718 O O . LYS A 1 217 ? -30.599 -16.044 -9.042 1.00 94.50 217 LYS A O 1
ATOM 1723 N N . ASN A 1 218 ? -31.404 -15.215 -7.113 1.00 90.12 218 ASN A N 1
ATOM 1724 C CA . ASN A 1 218 ? -30.745 -13.914 -7.229 1.00 90.12 218 ASN A CA 1
ATOM 1725 C C . ASN A 1 218 ? -29.216 -14.026 -7.143 1.00 90.12 218 ASN A C 1
ATOM 1727 O O . ASN A 1 218 ? -28.512 -13.373 -7.916 1.00 90.12 218 ASN A O 1
ATOM 1731 N N . GLN A 1 219 ? -28.690 -14.883 -6.263 1.00 93.81 219 GLN A N 1
ATOM 1732 C CA . GLN A 1 219 ? -27.248 -15.139 -6.187 1.00 93.81 219 GLN A CA 1
ATOM 1733 C C . GLN A 1 219 ? -26.707 -15.789 -7.465 1.00 93.81 219 GLN A C 1
ATOM 1735 O O . GLN A 1 219 ? -25.690 -15.333 -7.986 1.00 93.81 219 GLN A O 1
ATOM 1740 N N . ASN A 1 220 ? -27.404 -16.783 -8.022 1.00 94.56 220 ASN A N 1
ATOM 1741 C CA . ASN A 1 220 ? -27.009 -17.413 -9.285 1.00 94.56 220 ASN A CA 1
ATOM 1742 C C . ASN A 1 220 ? -27.044 -16.429 -10.460 1.00 94.56 220 ASN A C 1
ATOM 1744 O O . ASN A 1 220 ? -26.120 -16.408 -11.272 1.00 94.56 220 ASN A O 1
ATOM 1748 N N . ALA A 1 221 ? -28.065 -15.571 -10.534 1.00 93.62 221 ALA A N 1
ATOM 1749 C CA . ALA A 1 221 ? -28.135 -14.530 -11.557 1.00 93.62 221 ALA A CA 1
ATOM 1750 C C . ALA A 1 221 ? -26.973 -13.527 -11.436 1.00 93.62 221 ALA A C 1
ATOM 1752 O O . ALA A 1 221 ? -26.392 -13.123 -12.445 1.00 93.62 221 ALA A O 1
ATOM 1753 N N . LEU A 1 222 ? -26.602 -13.149 -10.209 1.00 90.56 222 LEU A N 1
ATOM 1754 C CA . LEU A 1 222 ? -25.463 -12.268 -9.955 1.00 90.56 222 LEU A CA 1
ATOM 1755 C C . LEU A 1 222 ? -24.130 -12.925 -10.330 1.00 90.56 222 LEU A C 1
ATOM 1757 O O . LEU A 1 222 ? -23.290 -12.275 -10.950 1.00 90.56 222 LEU A O 1
ATOM 1761 N N . LEU A 1 223 ? -23.934 -14.195 -9.966 1.00 93.56 223 LEU A N 1
ATOM 1762 C CA . LEU A 1 223 ? -22.738 -14.957 -10.328 1.00 93.56 223 LEU A CA 1
ATOM 1763 C C . LEU A 1 223 ? -22.594 -15.061 -11.843 1.00 93.56 223 LEU A C 1
ATOM 1765 O O . LEU A 1 223 ? -21.528 -14.746 -12.362 1.00 93.56 223 LEU A O 1
ATOM 1769 N N . LYS A 1 224 ? -23.680 -15.383 -12.554 1.00 96.38 224 LYS A N 1
ATOM 1770 C CA . LYS A 1 224 ? -23.678 -15.446 -14.017 1.00 96.38 224 LYS A CA 1
ATOM 1771 C C . LYS A 1 224 ? -23.250 -14.118 -14.646 1.00 96.38 224 LYS A C 1
ATOM 1773 O O . LYS A 1 224 ? -22.311 -14.097 -15.428 1.00 96.38 224 LYS A O 1
ATOM 1778 N N . ARG A 1 225 ? -23.832 -12.995 -14.208 1.00 92.88 225 ARG A N 1
ATOM 1779 C CA . ARG A 1 225 ? -23.433 -11.656 -14.689 1.00 92.88 225 ARG A CA 1
ATOM 1780 C C . ARG A 1 225 ? -21.956 -11.349 -14.439 1.00 92.88 225 ARG A C 1
ATOM 1782 O O . ARG A 1 225 ? -21.329 -10.672 -15.246 1.00 92.88 225 ARG A O 1
ATOM 1789 N N . ARG A 1 226 ? -21.397 -11.807 -13.313 1.00 92.38 226 ARG A N 1
ATOM 1790 C CA . ARG A 1 226 ? -19.968 -11.633 -13.011 1.00 92.38 226 ARG A CA 1
ATOM 1791 C C . ARG A 1 226 ? -19.086 -12.490 -13.915 1.00 92.38 226 ARG A C 1
ATOM 1793 O O . ARG A 1 226 ? -18.049 -11.995 -14.340 1.00 92.38 226 ARG A O 1
ATOM 1800 N N . CYS A 1 227 ? -19.492 -13.723 -14.213 1.00 95.00 227 CYS A N 1
ATOM 1801 C CA . CYS A 1 227 ? -18.802 -14.579 -15.178 1.00 95.00 227 CYS A CA 1
ATOM 1802 C C . CYS A 1 227 ? -18.805 -13.944 -16.573 1.00 95.00 227 CYS A C 1
ATOM 1804 O O . CYS A 1 227 ? -17.731 -13.751 -17.132 1.00 95.00 227 CYS A O 1
ATOM 1806 N N . ASP A 1 228 ? -19.965 -13.500 -17.062 1.00 93.75 228 ASP A N 1
ATOM 1807 C CA . ASP A 1 228 ? -20.090 -12.852 -18.375 1.00 93.75 228 ASP A CA 1
ATOM 1808 C C . ASP A 1 228 ? -19.202 -11.587 -18.468 1.00 93.75 228 ASP A C 1
ATOM 1810 O O . ASP A 1 228 ? -18.516 -11.345 -19.463 1.00 93.75 228 ASP A O 1
ATOM 1814 N N . ALA A 1 229 ? -19.152 -10.785 -17.396 1.00 89.62 229 ALA A N 1
ATOM 1815 C CA . ALA A 1 229 ? -18.295 -9.600 -17.327 1.00 89.62 229 ALA A CA 1
ATOM 1816 C C . ALA A 1 229 ? -16.793 -9.946 -17.313 1.00 89.62 229 ALA A C 1
ATOM 1818 O O . ALA A 1 229 ? -15.994 -9.250 -17.946 1.00 89.62 229 ALA A O 1
ATOM 1819 N N . LEU A 1 230 ? -16.401 -11.011 -16.605 1.00 90.50 230 LEU A N 1
ATOM 1820 C CA . LEU A 1 230 ? -15.020 -11.497 -16.586 1.00 90.50 230 LEU A CA 1
ATOM 1821 C C . LEU A 1 230 ? -14.598 -12.024 -17.959 1.00 90.50 230 LEU A C 1
ATOM 1823 O O . LEU A 1 230 ? -13.525 -11.655 -18.431 1.00 90.50 230 LEU A O 1
ATOM 1827 N N . GLU A 1 231 ? -15.443 -12.809 -18.626 1.00 95.62 231 GLU A N 1
ATOM 1828 C CA . GLU A 1 231 ? -15.188 -13.305 -19.984 1.00 95.62 231 GLU A CA 1
ATOM 1829 C C . GLU A 1 231 ? -14.992 -12.150 -20.972 1.00 95.62 231 GLU A C 1
ATOM 1831 O O . GLU A 1 231 ? -14.007 -12.124 -21.715 1.00 95.62 231 GLU A O 1
ATOM 1836 N N . SER A 1 232 ? -15.855 -11.129 -20.915 1.00 92.50 232 SER A N 1
ATOM 1837 C CA . SER A 1 232 ? -15.697 -9.925 -21.734 1.00 92.50 232 SER A CA 1
ATOM 1838 C C . SER A 1 232 ? -14.391 -9.178 -21.438 1.00 92.50 232 SER A C 1
ATOM 1840 O O . SER A 1 232 ? -13.759 -8.664 -22.363 1.00 92.50 232 SER A O 1
ATOM 1842 N N . SER A 1 233 ? -13.975 -9.097 -20.170 1.00 92.31 233 SER A N 1
ATOM 1843 C CA . SER A 1 233 ? -12.721 -8.441 -19.783 1.00 92.31 233 SER A CA 1
ATOM 1844 C C . SER A 1 233 ? -11.495 -9.214 -20.271 1.00 92.31 233 SER A C 1
ATOM 1846 O O . SER A 1 233 ? -10.525 -8.600 -20.714 1.00 92.31 233 SER A O 1
ATOM 1848 N N . VAL A 1 234 ? -11.525 -10.548 -20.206 1.00 94.12 234 VAL A N 1
ATOM 1849 C CA . VAL A 1 234 ? -10.447 -11.407 -20.719 1.00 94.12 234 VAL A CA 1
ATOM 1850 C C . VAL A 1 234 ? -10.326 -11.253 -22.234 1.00 94.12 234 VAL A C 1
ATOM 1852 O O . VAL A 1 234 ? -9.223 -11.051 -22.738 1.00 94.12 234 VAL A O 1
ATOM 1855 N N . ALA A 1 235 ? -11.448 -11.244 -22.958 1.00 93.69 235 ALA A N 1
ATOM 1856 C CA . ALA A 1 235 ? -11.454 -11.021 -24.402 1.00 93.69 235 ALA A CA 1
ATOM 1857 C C . ALA A 1 235 ? -10.915 -9.631 -24.798 1.00 93.69 235 ALA A C 1
ATOM 1859 O O . ALA A 1 235 ? -10.293 -9.477 -25.849 1.00 93.69 235 ALA A O 1
ATOM 1860 N N . ASP A 1 236 ? -11.141 -8.599 -23.979 1.00 93.69 236 ASP A N 1
ATOM 1861 C CA . ASP A 1 236 ? -10.575 -7.263 -24.202 1.00 93.69 236 ASP A CA 1
ATOM 1862 C C . ASP A 1 236 ? -9.060 -7.210 -23.972 1.00 93.69 236 ASP A C 1
ATOM 1864 O O . ASP A 1 236 ? -8.326 -6.646 -24.785 1.00 93.69 236 ASP A O 1
ATOM 1868 N N . LEU A 1 237 ? -8.580 -7.840 -22.897 1.00 87.38 237 LEU A N 1
ATOM 1869 C CA . LEU A 1 237 ? -7.149 -7.942 -22.616 1.00 87.38 237 LEU A CA 1
ATOM 1870 C C . LEU A 1 237 ? -6.414 -8.729 -23.703 1.00 87.38 237 LEU A C 1
ATOM 1872 O O . LEU A 1 237 ? -5.355 -8.288 -24.144 1.00 87.38 237 LEU A O 1
ATOM 1876 N N . GLN A 1 238 ? -6.997 -9.828 -24.187 1.00 94.19 238 GLN A N 1
ATOM 1877 C CA . GLN A 1 238 ? -6.419 -10.606 -25.281 1.00 94.19 238 GLN A CA 1
ATOM 1878 C C . GLN A 1 238 ? -6.252 -9.751 -26.544 1.00 94.19 238 GLN A C 1
ATOM 1880 O O . GLN A 1 238 ? -5.155 -9.674 -27.089 1.00 94.19 238 GLN A O 1
ATOM 1885 N N . ARG A 1 239 ? -7.290 -8.999 -26.941 1.00 93.56 239 ARG A N 1
ATOM 1886 C CA . ARG A 1 239 ? -7.214 -8.077 -28.091 1.00 93.56 239 ARG A CA 1
ATOM 1887 C C . ARG A 1 239 ? -6.119 -7.017 -27.933 1.00 93.56 239 ARG A C 1
ATOM 1889 O O . ARG A 1 239 ? -5.451 -6.678 -28.908 1.00 93.56 239 ARG A O 1
ATOM 1896 N N . LYS A 1 240 ? -5.913 -6.490 -26.721 1.00 90.88 240 LYS A N 1
ATOM 1897 C CA . LYS A 1 240 ? -4.839 -5.521 -26.434 1.00 90.88 240 LYS A CA 1
ATOM 1898 C C . LYS A 1 240 ? -3.450 -6.142 -26.552 1.00 90.88 240 LYS A C 1
ATOM 1900 O O . LYS A 1 240 ? -2.555 -5.501 -27.099 1.00 90.88 240 LYS A O 1
ATOM 1905 N N . ILE A 1 241 ? -3.274 -7.367 -26.058 1.00 90.06 241 ILE A N 1
ATOM 1906 C CA . ILE A 1 241 ? -2.015 -8.111 -26.184 1.00 90.06 241 ILE A CA 1
ATOM 1907 C C . ILE A 1 241 ? -1.712 -8.369 -27.660 1.00 90.06 241 ILE A C 1
ATOM 1909 O O . ILE A 1 241 ? -0.621 -8.035 -28.114 1.00 90.06 241 ILE A O 1
ATOM 1913 N N . ASP A 1 242 ? -2.690 -8.862 -28.419 1.00 93.44 242 ASP A N 1
ATOM 1914 C CA . ASP A 1 242 ? -2.525 -9.155 -29.846 1.00 93.44 242 ASP A CA 1
ATOM 1915 C C . ASP A 1 242 ? -2.184 -7.886 -30.645 1.00 93.44 242 ASP A C 1
ATOM 1917 O O . ASP A 1 242 ? -1.276 -7.893 -31.477 1.00 93.44 242 ASP A O 1
ATOM 1921 N N . SER A 1 243 ? -2.840 -6.761 -30.339 1.00 91.94 243 SER A N 1
ATOM 1922 C CA . SER A 1 243 ? -2.523 -5.462 -30.944 1.00 91.94 243 SER A CA 1
ATOM 1923 C C . SER A 1 243 ? -1.112 -4.975 -30.591 1.00 91.94 243 SER A C 1
ATOM 1925 O O . SER A 1 243 ? -0.400 -4.479 -31.463 1.00 91.94 243 SER A O 1
ATOM 1927 N N . SER A 1 244 ? -0.682 -5.137 -29.337 1.00 92.88 244 SER A N 1
ATOM 1928 C CA . SER A 1 244 ? 0.670 -4.773 -28.896 1.00 92.88 244 SER A CA 1
ATOM 1929 C C . SER A 1 244 ? 1.740 -5.626 -29.582 1.00 92.88 244 SER A C 1
ATOM 1931 O O . SER A 1 244 ? 2.730 -5.094 -30.084 1.00 92.88 244 SER A O 1
ATOM 1933 N N . HIS A 1 245 ? 1.516 -6.941 -29.674 1.00 93.06 245 HIS A N 1
ATOM 1934 C CA . HIS A 1 245 ? 2.399 -7.854 -30.398 1.00 93.06 245 HIS A CA 1
ATOM 1935 C C . HIS A 1 245 ? 2.503 -7.480 -31.875 1.00 93.06 245 HIS A C 1
ATOM 1937 O O . HIS A 1 245 ? 3.613 -7.412 -32.396 1.00 93.06 245 HIS A O 1
ATOM 1943 N N . LEU A 1 246 ? 1.383 -7.171 -32.536 1.00 93.75 246 LEU A N 1
ATOM 1944 C CA . LEU A 1 246 ? 1.395 -6.736 -33.931 1.00 93.75 246 LEU A CA 1
ATOM 1945 C C . LEU A 1 246 ? 2.218 -5.452 -34.118 1.00 93.75 246 LEU A C 1
ATOM 1947 O O . LEU A 1 246 ? 3.055 -5.392 -35.015 1.00 93.75 246 LEU A O 1
ATOM 1951 N N . ASN A 1 247 ? 2.044 -4.457 -33.242 1.00 91.75 247 ASN A N 1
ATOM 1952 C CA . ASN A 1 247 ? 2.824 -3.216 -33.287 1.00 91.75 247 ASN A CA 1
ATOM 1953 C C . ASN A 1 247 ? 4.328 -3.470 -33.108 1.00 91.75 247 ASN A C 1
ATOM 1955 O O . ASN A 1 247 ? 5.146 -2.873 -33.807 1.00 91.75 247 ASN A O 1
ATOM 1959 N N . LEU A 1 248 ? 4.696 -4.371 -32.192 1.00 91.94 248 LEU A N 1
ATOM 1960 C CA . LEU A 1 248 ? 6.090 -4.743 -31.956 1.00 91.94 248 LEU A CA 1
ATOM 1961 C C . LEU A 1 248 ? 6.695 -5.475 -33.160 1.00 91.94 248 LEU A C 1
ATOM 1963 O O . LEU A 1 248 ? 7.826 -5.181 -33.540 1.00 91.94 248 LEU A O 1
ATOM 1967 N N . VAL A 1 249 ? 5.939 -6.377 -33.792 1.00 95.50 249 VAL A N 1
ATOM 1968 C CA . VAL A 1 249 ? 6.362 -7.061 -35.022 1.00 95.50 249 VAL A CA 1
ATOM 1969 C C . VAL A 1 249 ? 6.601 -6.050 -36.144 1.00 95.50 249 VAL A C 1
ATOM 1971 O O . VAL A 1 249 ? 7.673 -6.065 -36.739 1.00 95.50 249 VAL A O 1
ATOM 1974 N N . VAL A 1 250 ? 5.669 -5.120 -36.379 1.00 94.38 250 VAL A N 1
ATOM 1975 C CA . VAL A 1 250 ? 5.818 -4.068 -37.404 1.00 94.38 250 VAL A CA 1
ATOM 1976 C C . VAL A 1 250 ? 7.056 -3.202 -37.149 1.00 94.38 250 VAL A C 1
ATOM 1978 O O . VAL A 1 250 ? 7.813 -2.914 -38.080 1.00 94.38 250 VAL A O 1
ATOM 1981 N N . LEU A 1 251 ? 7.299 -2.813 -35.893 1.00 94.88 251 LEU A N 1
ATOM 1982 C CA . LEU A 1 251 ? 8.479 -2.032 -35.521 1.00 94.88 251 LEU A CA 1
ATOM 1983 C C . LEU A 1 251 ? 9.777 -2.795 -35.815 1.00 94.88 251 LEU A C 1
ATOM 1985 O O . LEU A 1 251 ? 10.691 -2.234 -36.417 1.00 94.88 251 LEU A O 1
ATOM 1989 N N . LEU A 1 252 ? 9.855 -4.071 -35.423 1.00 95.06 252 LEU A N 1
ATOM 1990 C CA . LEU A 1 252 ? 11.031 -4.907 -35.675 1.00 95.06 252 LEU A CA 1
ATOM 1991 C C . LEU A 1 252 ? 11.275 -5.115 -37.172 1.00 95.06 252 LEU A C 1
ATOM 1993 O O . LEU A 1 252 ? 12.416 -4.992 -37.613 1.00 95.06 252 LEU A O 1
ATOM 1997 N N . THR A 1 253 ? 10.226 -5.364 -37.961 1.00 95.62 253 THR A N 1
ATOM 1998 C CA . THR A 1 253 ? 10.334 -5.473 -39.423 1.00 95.62 253 THR A CA 1
ATOM 1999 C C . THR A 1 253 ? 10.878 -4.184 -40.034 1.00 95.62 253 THR A C 1
ATOM 2001 O O . THR A 1 253 ? 11.829 -4.233 -40.808 1.00 95.62 253 THR A O 1
ATOM 2004 N N . THR A 1 254 ? 10.362 -3.026 -39.611 1.00 95.56 254 THR A N 1
ATOM 2005 C CA . THR A 1 254 ? 10.830 -1.716 -40.098 1.00 95.56 254 THR A CA 1
ATOM 2006 C C . THR A 1 254 ? 12.310 -1.485 -39.775 1.00 95.56 254 THR A C 1
ATOM 2008 O O . THR A 1 254 ? 13.062 -0.975 -40.603 1.00 95.56 254 THR A O 1
ATOM 2011 N N . ILE A 1 255 ? 12.754 -1.865 -38.571 1.00 94.94 255 ILE A N 1
ATOM 2012 C CA . ILE A 1 255 ? 14.166 -1.755 -38.177 1.00 94.94 255 ILE A CA 1
ATOM 2013 C C . ILE A 1 255 ? 15.039 -2.651 -39.060 1.00 94.94 255 ILE A C 1
ATOM 2015 O O . ILE A 1 255 ? 16.071 -2.193 -39.545 1.00 94.94 255 ILE A O 1
ATOM 2019 N N . LEU A 1 256 ? 14.629 -3.900 -39.297 1.00 96.38 256 LEU A N 1
ATOM 2020 C CA . LEU A 1 256 ? 15.381 -4.837 -40.136 1.00 96.38 256 LEU A CA 1
ATOM 2021 C C . LEU A 1 256 ? 15.499 -4.351 -41.585 1.00 96.38 256 LEU A C 1
ATOM 2023 O O . LEU A 1 256 ? 16.587 -4.422 -42.149 1.00 96.38 256 LEU A O 1
ATOM 2027 N N . GLU A 1 257 ? 14.431 -3.792 -42.159 1.00 96.75 257 GLU A N 1
ATOM 2028 C CA . GLU A 1 257 ? 14.466 -3.178 -43.494 1.00 96.75 257 GLU A CA 1
ATOM 2029 C C . GLU A 1 257 ? 15.468 -2.019 -43.560 1.00 96.75 257 GLU A C 1
ATOM 2031 O O . GLU A 1 257 ? 16.261 -1.928 -44.495 1.00 96.75 257 GLU A O 1
ATOM 2036 N N . LYS A 1 258 ? 15.490 -1.148 -42.541 1.00 96.25 258 LYS A N 1
ATOM 2037 C CA . LYS A 1 258 ? 16.451 -0.036 -42.480 1.00 96.25 258 LYS A CA 1
ATOM 2038 C C . LYS A 1 258 ? 17.892 -0.510 -42.325 1.00 96.25 258 LYS A C 1
ATOM 2040 O O . LYS A 1 258 ? 18.776 0.071 -42.943 1.00 96.25 258 LYS A O 1
ATOM 2045 N N . VAL A 1 259 ? 18.133 -1.551 -41.530 1.00 96.50 259 VAL A N 1
ATOM 2046 C CA . VAL A 1 259 ? 19.468 -2.154 -41.394 1.00 96.50 259 VAL A CA 1
ATOM 2047 C C . VAL A 1 259 ? 19.922 -2.779 -42.716 1.00 96.50 259 VAL A C 1
ATOM 2049 O O . VAL A 1 259 ? 21.079 -2.603 -43.087 1.00 96.50 259 VAL A O 1
ATOM 2052 N N . GLY A 1 260 ? 19.018 -3.447 -43.442 1.00 95.75 260 GLY A N 1
ATOM 2053 C CA . GLY A 1 260 ? 19.289 -3.976 -44.781 1.00 95.75 260 GLY A CA 1
ATOM 2054 C C . GLY A 1 260 ? 19.701 -2.881 -45.765 1.00 95.75 260 GLY A C 1
ATOM 2055 O O . GLY A 1 260 ? 20.750 -2.997 -46.388 1.00 95.75 260 GLY A O 1
ATOM 2056 N N . GLN A 1 261 ? 18.952 -1.774 -45.815 1.00 94.94 261 GLN A N 1
ATOM 2057 C CA . GLN A 1 261 ? 19.287 -0.633 -46.676 1.00 94.94 261 GLN A CA 1
ATOM 2058 C C . GLN A 1 261 ? 20.669 -0.049 -46.357 1.00 94.94 261 GLN A C 1
ATOM 2060 O O . GLN A 1 261 ? 21.455 0.209 -47.258 1.00 94.94 261 GLN A O 1
ATOM 2065 N N . VAL A 1 262 ? 20.992 0.129 -45.071 1.00 96.06 262 VAL A N 1
ATOM 2066 C CA . VAL A 1 262 ? 22.309 0.644 -44.660 1.00 96.06 262 VAL A CA 1
ATOM 2067 C C . VAL A 1 262 ? 23.435 -0.303 -45.082 1.00 96.06 262 VAL A C 1
ATOM 2069 O O . VAL A 1 262 ? 24.508 0.165 -45.455 1.00 96.06 262 VAL A O 1
ATOM 2072 N N . ALA A 1 263 ? 23.216 -1.619 -45.031 1.00 95.56 263 ALA A N 1
ATOM 2073 C CA . ALA A 1 263 ? 24.202 -2.591 -45.493 1.00 95.56 263 ALA A CA 1
ATOM 2074 C C . ALA A 1 263 ? 24.436 -2.485 -47.010 1.00 95.56 263 ALA A C 1
ATOM 2076 O O . ALA A 1 263 ? 25.588 -2.423 -47.435 1.00 95.56 263 ALA A O 1
ATOM 2077 N N . GLU A 1 264 ? 23.366 -2.379 -47.805 1.00 95.81 264 GLU A N 1
ATOM 2078 C CA . GLU A 1 264 ? 23.456 -2.170 -49.257 1.00 95.81 264 GLU A CA 1
ATOM 2079 C C . GLU A 1 264 ? 24.180 -0.861 -49.606 1.00 95.81 264 GLU A C 1
ATOM 2081 O O . GLU A 1 264 ? 25.046 -0.848 -50.481 1.00 95.81 264 GLU A O 1
ATOM 2086 N N . ASP A 1 265 ? 23.886 0.226 -48.886 1.00 95.19 265 ASP A N 1
ATOM 2087 C CA . ASP A 1 265 ? 24.540 1.522 -49.083 1.00 95.19 265 ASP A CA 1
ATOM 2088 C C . ASP A 1 265 ? 26.050 1.445 -48.768 1.00 95.19 265 ASP A C 1
ATOM 2090 O O . ASP A 1 265 ? 26.874 2.011 -49.489 1.00 95.19 265 ASP A O 1
ATOM 2094 N N . ILE A 1 266 ? 26.441 0.721 -47.709 1.00 95.12 266 ILE A N 1
ATOM 2095 C CA . ILE A 1 266 ? 27.853 0.494 -47.355 1.00 95.12 266 ILE A CA 1
ATOM 2096 C C . ILE A 1 266 ? 28.570 -0.314 -48.442 1.00 95.12 266 ILE A C 1
ATOM 2098 O O . ILE A 1 266 ? 29.703 0.020 -48.804 1.00 95.12 266 ILE A O 1
ATOM 2102 N N . ASP A 1 267 ? 27.934 -1.362 -48.963 1.00 94.38 267 ASP A N 1
ATOM 2103 C CA . ASP A 1 267 ? 28.507 -2.196 -50.020 1.00 94.38 267 ASP A CA 1
ATOM 2104 C C . ASP A 1 267 ? 28.648 -1.419 -51.338 1.00 94.38 267 ASP A C 1
ATOM 2106 O O . ASP A 1 267 ? 29.671 -1.546 -52.016 1.00 94.38 267 ASP A O 1
ATOM 2110 N N . ALA A 1 268 ? 27.689 -0.547 -51.665 1.00 93.94 268 ALA A N 1
ATOM 2111 C CA . ALA A 1 268 ? 27.779 0.354 -52.814 1.00 93.94 268 ALA A CA 1
ATOM 2112 C C . ALA A 1 268 ? 28.982 1.308 -52.700 1.00 93.94 268 ALA A C 1
ATOM 2114 O O . ALA A 1 268 ? 29.787 1.395 -53.629 1.00 93.94 268 ALA A O 1
ATOM 2115 N N . ILE A 1 269 ? 29.162 1.951 -51.537 1.00 94.50 269 ILE A N 1
ATOM 2116 C CA . ILE A 1 269 ? 30.315 2.828 -51.267 1.00 94.50 269 ILE A CA 1
ATOM 2117 C C . ILE A 1 269 ? 31.629 2.046 -51.385 1.00 94.50 269 ILE A C 1
ATOM 2119 O O . ILE A 1 269 ? 32.592 2.534 -51.975 1.00 94.50 269 ILE A O 1
ATOM 2123 N N . ARG A 1 270 ? 31.690 0.823 -50.841 1.00 92.56 270 ARG A N 1
ATOM 2124 C CA . ARG A 1 270 ? 32.884 -0.029 -50.947 1.00 92.56 270 ARG A CA 1
ATOM 2125 C C . ARG A 1 270 ? 33.218 -0.344 -52.406 1.00 92.56 270 ARG A C 1
ATOM 2127 O O . ARG A 1 270 ? 34.385 -0.257 -52.779 1.00 92.56 270 ARG A O 1
ATOM 2134 N N . GLY A 1 271 ? 32.211 -0.667 -53.218 1.00 91.00 271 GLY A N 1
ATOM 2135 C CA . GLY A 1 271 ? 32.385 -0.907 -54.647 1.00 91.00 271 GLY A CA 1
ATOM 2136 C C . GLY A 1 271 ? 33.024 0.287 -55.358 1.00 91.00 271 GLY A C 1
ATOM 2137 O O . GLY A 1 271 ? 34.014 0.114 -56.060 1.00 91.00 271 GLY A O 1
ATOM 2138 N N . GLU A 1 272 ? 32.529 1.506 -55.132 1.00 92.62 272 GLU A N 1
ATOM 2139 C CA . GLU A 1 272 ? 33.086 2.721 -55.753 1.00 92.62 272 GLU A CA 1
ATOM 2140 C C . GLU A 1 272 ? 34.579 2.935 -55.445 1.00 92.62 272 GLU A C 1
ATOM 2142 O O . GLU A 1 272 ? 35.333 3.373 -56.316 1.00 92.62 272 GLU A O 1
ATOM 2147 N N . PHE A 1 273 ? 35.029 2.579 -54.238 1.00 89.38 273 PHE A N 1
ATOM 2148 C CA . PHE A 1 273 ? 36.441 2.674 -53.855 1.00 89.38 273 PHE A CA 1
ATOM 2149 C C . PHE A 1 273 ? 37.342 1.672 -54.590 1.00 89.38 273 PHE A C 1
ATOM 2151 O O . PHE A 1 273 ? 38.480 2.010 -54.917 1.00 89.38 273 PHE A O 1
ATOM 2158 N N . GLU A 1 274 ? 36.862 0.456 -54.857 1.00 88.06 274 GLU A N 1
ATOM 2159 C CA . GLU A 1 274 ? 37.661 -0.603 -55.491 1.00 88.06 274 GLU A CA 1
ATOM 2160 C C . GLU A 1 274 ? 37.871 -0.380 -56.998 1.00 88.06 274 GLU A C 1
ATOM 2162 O O . GLU A 1 274 ? 38.908 -0.769 -57.529 1.00 88.06 274 GLU A O 1
ATOM 2167 N N . TRP A 1 275 ? 36.939 0.285 -57.689 1.00 80.69 275 TRP A N 1
ATOM 2168 C CA . TRP A 1 275 ? 37.055 0.578 -59.129 1.00 80.69 275 TRP A CA 1
ATOM 2169 C C . TRP A 1 275 ? 37.801 1.885 -59.452 1.00 80.69 275 TRP A C 1
ATOM 2171 O O . TRP A 1 275 ? 38.090 2.151 -60.619 1.00 80.69 275 TRP A O 1
ATOM 2181 N N . GLY A 1 276 ? 38.086 2.718 -58.446 1.00 74.06 276 GLY A N 1
ATOM 2182 C CA . GLY A 1 276 ? 38.721 4.032 -58.606 1.00 74.06 276 GLY A CA 1
ATOM 2183 C C . GLY A 1 276 ? 40.246 4.073 -58.430 1.00 74.06 276 GLY A C 1
ATOM 2184 O O . GLY A 1 276 ? 40.813 5.164 -58.502 1.00 74.06 276 GLY A O 1
ATOM 2185 N N . SER A 1 277 ? 40.902 2.933 -58.171 1.00 62.00 277 SER A N 1
ATOM 2186 C CA . SER A 1 277 ? 42.367 2.793 -58.004 1.00 62.00 277 SER A CA 1
ATOM 2187 C C . SER A 1 277 ? 42.991 1.990 -59.140 1.00 62.00 277 SER A C 1
ATOM 2189 O O . SER A 1 277 ? 44.129 2.334 -59.532 1.00 62.00 277 SER A O 1
#

Sequence (277 aa):
MPPSMSMLMASVNPCPNPHIPPIRFEFCDVLATSSVQDSQEHTIQAERALRAYWAQAANMTKIDQQEYIRLLKKGSFAVPKDAIADPSKHSLYNELSINPSWPKYVMLKAMYDQDTFNQRLLGKLEDNLKLVFGSLDIKDLTSIYHHAGLAKRKREQESESDDDQDIPSRIVKMQPPENSSAEKNTATTTRAQRPQYGTQRVVAPKSRGINIEEALKNQNALLKRRCDALESSVADLQRKIDSSHLNLVVLLTTILEKVGQVAEDIDAIRGEFEWGS

Radius of gyration: 34.4 Å; chains: 1; bounding box: 117×54×87 Å

Secondary structure (DSSP, 8-state):
-PPPGGGGGS--S----TTSPPPP--HHHHHTT--S---HHHHHHHHHHHHHHHHHGGGS-HHHHHHHHHHHHTTTT---HHHHH-GGGSHHHHHHHHS--HHHHHHHHHHS-HHHHHHHTTTHHHHHHHHHHS-------HHHHHHHHHHHHHHHHHHHSSS-S---------PPPPP--------------PPP---------------HHHHHHHHHHHHHHHHHHHHHHHHHHHHHHHHHHHHHHHHHHHHHHHHHHHHHHHHHHHHHHHH--

pLDDT: mean 76.86, std 19.36, range [35.0, 96.75]